Protein AF-A0A0N0ZMN4-F1 (afdb_monomer_lite)

Foldseek 3Di:
DVVVVVVVVVVVVVVVLVVVLVVQLVVLLPDQDCDPNDDSVVSSVVSSVVSVVVSVVVVVVVCCVVPVVVVVCVVVVVVVVVVVVVVVVVVVVVVVVVVVVVVVVVVVVVVVVVVVVVVVVVVVVVVVVVVVVVVVVVVVVVVVVVVVVVVVVVVVVVVVVVVVVVVVVVVVVVVVVVVVVVVVVVVVVVVVVVVVVVVVVVVVVVVVVVVVVVVVVVVVVVVVVVVVVVVVVVVVVVVVVVVVVVVVVVVVVVVVVVVVVVVVVVVVVVVVVVVVVVVVPPPPD

Secondary structure (DSSP, 8-state):
-HHHHHHHHHHHHHHHHHHHHHHHHHHHHHS---STT--HHHHHHHHHHHHHHHHHHHHHHHHHHH-HHHHHHHHHHHHHHHHHHHHHHHHHHHHHHHHHHHHHHHHHHHHHHHHHHHHHHHHHHHHHHHHHHHHHHHHHHHHHHHHHHHHHHHHHHHHHHHHHHHHHHHHHHHHHHHHHHHHHHHHHHHHHHHHHHHHHHHHHHHHHHHHHHHHHHHHHHHHHHHHHHHHHHHHHHHHHHHHHHHHHHHHHHHHHHHHHHHHHHHHHHHHHHHHHHHGGGSS--

InterPro domains:
  IPR021435 Protein of unknown function DUF3084 [PF11283] (4-78)

Radius of gyration: 111.06 Å; chains: 1; bounding box: 189×34×312 Å

Sequence (285 aa):
MTFWALLILILLLAALVAYLGDRVAKWAGKRHYRLFGLRPRQTATLVAVLTGVGIALFSYLGFLLVFREAREVILEAQAIRAERDQLRRERQVLLEAKAAMEAEASRTLAELNVLREERKDLSRALEQANQVRKRLEEEAKALASQVQALGRERATLEAERQALSQLLEERNRALSERTRELKALESRLLALQQAAERAEGEKARLLAERKRLQEEVLGALARLEEARRQRQALAEEVEALKASLSKAREELRQTEERVRNLLVQAEVLQGERGQLAQSLIRLSQ

Structure (mmCIF, N/CA/C/O backbone):
data_AF-A0A0N0ZMN4-F1
#
_entry.id   AF-A0A0N0ZMN4-F1
#
loop_
_atom_site.group_PDB
_atom_site.id
_atom_site.type_symbol
_atom_site.label_atom_id
_atom_site.label_alt_id
_atom_site.label_comp_id
_atom_site.label_asym_id
_atom_site.label_entity_id
_atom_site.label_seq_id
_atom_site.pdbx_PDB_ins_code
_atom_site.Cartn_x
_atom_site.Cartn_y
_atom_site.Cartn_z
_atom_site.occupancy
_atom_site.B_iso_or_equiv
_atom_site.auth_seq_id
_atom_site.auth_comp_id
_atom_site.auth_asym_id
_atom_site.auth_atom_id
_atom_site.pdbx_PDB_model_num
ATOM 1 N N . MET A 1 1 ? -75.673 5.707 95.182 1.00 53.50 1 MET A N 1
ATOM 2 C CA . MET A 1 1 ? -76.673 5.195 96.150 1.00 53.50 1 MET A CA 1
ATOM 3 C C . MET A 1 1 ? -76.062 4.230 97.171 1.00 53.50 1 MET A C 1
ATOM 5 O O . MET A 1 1 ? -76.481 4.237 98.317 1.00 53.50 1 MET A O 1
ATOM 9 N N . THR A 1 2 ? -75.039 3.451 96.806 1.00 65.25 2 THR A N 1
ATOM 10 C CA . THR A 1 2 ? -74.427 2.421 97.667 1.00 65.25 2 THR A CA 1
ATOM 11 C C . THR A 1 2 ? -73.519 2.961 98.779 1.00 65.25 2 THR A C 1
ATOM 13 O O . THR A 1 2 ? -73.513 2.393 99.863 1.00 65.25 2 THR A O 1
ATOM 16 N N . PHE A 1 3 ? -72.812 4.081 98.569 1.00 69.88 3 PHE A N 1
ATOM 17 C CA . PHE A 1 3 ? -71.887 4.644 99.572 1.00 69.88 3 PHE A CA 1
ATOM 18 C C . PHE A 1 3 ? -72.581 5.045 100.888 1.00 69.88 3 PHE A C 1
ATOM 20 O O . PHE A 1 3 ? -72.141 4.652 101.964 1.00 69.88 3 PHE A O 1
ATOM 27 N N . TRP A 1 4 ? -73.706 5.766 100.809 1.00 77.75 4 TRP A N 1
ATOM 28 C CA . TRP A 1 4 ? -74.479 6.172 101.991 1.00 77.75 4 TRP A CA 1
ATOM 29 C C . TRP A 1 4 ? -75.140 4.984 102.704 1.00 77.75 4 TRP A C 1
ATOM 31 O O . TRP A 1 4 ? -75.143 4.933 103.931 1.00 77.75 4 TRP A O 1
ATOM 41 N N . ALA A 1 5 ? -75.645 4.000 101.952 1.00 73.31 5 ALA A N 1
ATOM 42 C CA . ALA A 1 5 ? -76.219 2.777 102.517 1.00 73.31 5 ALA A CA 1
ATOM 43 C C . ALA A 1 5 ? -75.161 1.924 103.242 1.00 73.31 5 ALA A C 1
ATOM 45 O O . ALA A 1 5 ? -75.414 1.436 104.342 1.00 73.31 5 ALA A O 1
ATOM 46 N N . LEU A 1 6 ? -73.956 1.808 102.670 1.00 70.81 6 LEU A N 1
ATOM 47 C CA . LEU A 1 6 ? -72.808 1.154 103.306 1.00 70.81 6 LEU A CA 1
ATOM 48 C C . LEU A 1 6 ? -72.397 1.866 104.598 1.00 70.81 6 LEU A C 1
ATOM 50 O O . LEU A 1 6 ? -72.128 1.205 105.596 1.00 70.81 6 LEU A O 1
ATOM 54 N N . LEU A 1 7 ? -72.395 3.200 104.609 1.00 75.19 7 LEU A N 1
ATOM 55 C CA . LEU A 1 7 ? -72.029 3.985 105.788 1.00 75.19 7 LEU A CA 1
ATOM 56 C C . LEU A 1 7 ? -73.023 3.776 106.941 1.00 75.19 7 LEU A C 1
ATOM 58 O O . LEU A 1 7 ? -72.605 3.538 108.072 1.00 75.19 7 LEU A O 1
ATOM 62 N N . ILE A 1 8 ? -74.329 3.780 106.651 1.00 77.88 8 ILE A N 1
ATOM 63 C CA . ILE A 1 8 ? -75.378 3.491 107.643 1.00 77.88 8 ILE A CA 1
ATOM 64 C C . ILE A 1 8 ? -75.268 2.048 108.153 1.00 77.88 8 ILE A C 1
ATOM 66 O O . ILE A 1 8 ? -75.371 1.816 109.357 1.00 77.88 8 ILE A O 1
ATOM 70 N N . LEU A 1 9 ? -75.015 1.080 107.266 1.00 74.25 9 LEU A N 1
ATOM 71 C CA . LEU A 1 9 ? -74.835 -0.321 107.646 1.00 74.25 9 LEU A CA 1
ATOM 72 C C . LEU A 1 9 ? -73.627 -0.501 108.574 1.00 74.25 9 LEU A C 1
ATOM 74 O O . LEU A 1 9 ? -73.758 -1.145 109.610 1.00 74.25 9 LEU A O 1
ATOM 78 N N . ILE A 1 10 ? -72.479 0.100 108.245 1.00 73.62 10 ILE A N 1
ATOM 79 C CA . ILE A 1 10 ? -71.267 0.055 109.078 1.00 73.62 10 ILE A CA 1
ATOM 80 C C . ILE A 1 10 ? -71.522 0.714 110.434 1.00 73.62 10 ILE A C 1
ATOM 82 O O . ILE A 1 10 ? -71.108 0.170 111.455 1.00 73.62 10 ILE A O 1
ATOM 86 N N . LEU A 1 11 ? -72.235 1.844 110.469 1.00 80.25 11 LEU A N 1
ATOM 87 C CA . LEU A 1 11 ? -72.595 2.524 111.713 1.00 80.25 11 LEU A CA 1
ATOM 88 C C . LEU A 1 11 ? -73.470 1.631 112.609 1.00 80.25 11 LEU A C 1
ATOM 90 O O . LEU A 1 11 ? -73.201 1.507 113.804 1.00 80.25 11 LEU A O 1
ATOM 94 N N . LEU A 1 12 ? -74.477 0.966 112.033 1.00 75.81 12 LEU A N 1
ATOM 95 C CA . LEU A 1 12 ? -75.339 0.023 112.752 1.00 75.81 12 LEU A CA 1
ATOM 96 C C . LEU A 1 12 ? -74.565 -1.205 113.242 1.00 75.81 12 LEU A C 1
ATOM 98 O O . LEU A 1 12 ? -74.778 -1.653 114.367 1.00 75.81 12 LEU A O 1
ATOM 102 N N . LEU A 1 13 ? -73.642 -1.728 112.435 1.00 72.81 13 LEU A N 1
ATOM 103 C CA . LEU A 1 13 ? -72.814 -2.878 112.796 1.00 72.81 13 LEU A CA 1
ATOM 104 C C . LEU A 1 13 ? -71.816 -2.522 113.906 1.00 72.81 13 LEU A C 1
ATOM 106 O O . LEU A 1 13 ? -71.673 -3.276 114.865 1.00 72.81 13 LEU A O 1
ATOM 110 N N . ALA A 1 14 ? -71.189 -1.345 113.832 1.00 72.50 14 ALA A N 1
ATOM 111 C CA . ALA A 1 14 ? -70.314 -0.820 114.878 1.00 72.50 14 ALA A CA 1
ATOM 112 C C . ALA A 1 14 ? -71.079 -0.591 116.192 1.00 72.50 14 ALA A C 1
ATOM 114 O O . ALA A 1 14 ? -70.591 -0.966 117.259 1.00 72.50 14 ALA A O 1
ATOM 115 N N . ALA A 1 15 ? -72.301 -0.052 116.121 1.00 76.88 15 ALA A N 1
ATOM 116 C CA . ALA A 1 15 ? -73.177 0.103 117.280 1.00 76.88 15 ALA A CA 1
ATOM 117 C C . ALA A 1 15 ? -73.591 -1.253 117.883 1.00 76.88 15 ALA A C 1
ATOM 119 O O . ALA A 1 15 ? -73.569 -1.416 119.104 1.00 76.88 15 ALA A O 1
ATOM 120 N N . LEU A 1 16 ? -73.909 -2.248 117.045 1.00 73.62 16 LEU A N 1
ATOM 121 C CA . LEU A 1 16 ? -74.244 -3.609 117.476 1.00 73.62 16 LEU A CA 1
ATOM 122 C C . LEU A 1 16 ? -73.059 -4.281 118.186 1.00 73.62 16 LEU A C 1
ATOM 124 O O . LEU A 1 16 ? -73.223 -4.877 119.250 1.00 73.62 16 LEU A O 1
ATOM 128 N N . VAL A 1 17 ? -71.858 -4.150 117.622 1.00 71.88 17 VAL A N 1
ATOM 129 C CA . VAL A 1 17 ? -70.614 -4.687 118.183 1.00 71.88 17 VAL A CA 1
ATOM 130 C C . VAL A 1 17 ? -70.261 -4.012 119.509 1.00 71.88 17 VAL A C 1
ATOM 132 O O . VAL A 1 17 ? -69.948 -4.708 120.476 1.00 71.88 17 VAL A O 1
ATOM 135 N N . ALA A 1 18 ? -70.363 -2.682 119.591 1.00 74.56 18 ALA A N 1
ATOM 136 C CA . ALA A 1 18 ? -70.152 -1.941 120.833 1.00 74.56 18 ALA A CA 1
ATOM 137 C C . ALA A 1 18 ? -71.146 -2.378 121.924 1.00 74.56 18 ALA A C 1
ATOM 139 O O . ALA A 1 18 ? -70.752 -2.628 123.063 1.00 74.56 18 ALA A O 1
ATOM 140 N N . TYR A 1 19 ? -72.419 -2.568 121.562 1.00 75.25 19 TYR A N 1
ATOM 141 C CA . TYR A 1 19 ? -73.453 -3.056 122.474 1.00 75.25 19 TYR A CA 1
ATOM 142 C C . TYR A 1 19 ? -73.185 -4.485 122.979 1.00 75.25 19 TYR A C 1
ATOM 144 O O . TYR A 1 19 ? -73.323 -4.763 124.174 1.00 75.25 19 TYR A O 1
ATOM 152 N N . LEU A 1 20 ? -72.782 -5.400 122.091 1.00 69.88 20 LEU A N 1
ATOM 153 C CA . LEU A 1 20 ? -72.395 -6.770 122.448 1.00 69.88 20 LEU A CA 1
ATOM 154 C C . LEU A 1 20 ? -71.152 -6.784 123.350 1.00 69.88 20 LEU A C 1
ATOM 156 O O . LEU A 1 20 ? -71.142 -7.503 124.351 1.00 69.88 20 LEU A O 1
ATOM 160 N N . GLY A 1 21 ? -70.151 -5.950 123.052 1.00 68.12 21 GLY A N 1
ATOM 161 C CA . GLY A 1 21 ? -68.954 -5.771 123.876 1.00 68.12 21 GLY A CA 1
ATOM 162 C C . GLY A 1 21 ? -69.285 -5.325 125.302 1.00 68.12 21 GLY A C 1
ATOM 163 O O . GLY A 1 21 ? -68.867 -5.972 126.264 1.00 68.12 21 GLY A O 1
ATOM 164 N N . ASP A 1 22 ? -70.131 -4.303 125.450 1.00 70.00 22 ASP A N 1
ATOM 165 C CA . ASP A 1 22 ? -70.604 -3.807 126.751 1.00 70.00 22 ASP A CA 1
ATOM 166 C C . ASP A 1 22 ? -71.389 -4.864 127.539 1.00 70.00 22 ASP A C 1
ATOM 168 O O . ASP A 1 22 ? -71.318 -4.939 128.772 1.00 70.00 22 ASP A O 1
ATOM 172 N N . ARG A 1 23 ? -72.157 -5.703 126.837 1.00 69.25 23 ARG A N 1
ATOM 173 C CA . ARG A 1 23 ? -72.977 -6.744 127.461 1.00 69.25 23 ARG A CA 1
ATOM 174 C C . ARG A 1 23 ? -72.133 -7.916 127.955 1.00 69.25 23 ARG A C 1
ATOM 176 O O . ARG A 1 23 ? -72.383 -8.403 129.060 1.00 69.25 23 ARG A O 1
ATOM 183 N N . VAL A 1 24 ? -71.108 -8.317 127.200 1.00 65.75 24 VAL A N 1
ATOM 184 C CA . VAL A 1 24 ? -70.139 -9.331 127.645 1.00 65.75 24 VAL A CA 1
ATOM 185 C C . VAL A 1 24 ? -69.284 -8.796 128.795 1.00 65.75 24 VAL A C 1
ATOM 187 O O . VAL A 1 24 ? -69.117 -9.499 129.792 1.00 65.75 24 VAL A O 1
ATOM 190 N N . ALA A 1 25 ? -68.846 -7.534 128.737 1.00 61.88 25 ALA A N 1
ATOM 191 C CA . ALA A 1 25 ? -68.112 -6.887 129.826 1.00 61.88 25 ALA A CA 1
ATOM 192 C C . ALA A 1 25 ? -68.932 -6.827 131.133 1.00 61.88 25 ALA A C 1
ATOM 194 O O . ALA A 1 25 ? -68.434 -7.188 132.203 1.00 61.88 25 ALA A O 1
ATOM 195 N N . LYS A 1 26 ? -70.223 -6.461 131.060 1.00 66.81 26 LYS A N 1
ATOM 196 C CA . LYS A 1 26 ? -71.141 -6.451 132.220 1.00 66.81 26 LYS A CA 1
ATOM 197 C C . LYS A 1 26 ? -71.417 -7.851 132.778 1.00 66.81 26 LYS A C 1
ATOM 199 O O . LYS A 1 26 ? -71.565 -8.002 133.992 1.00 66.81 26 LYS A O 1
ATOM 204 N N . TRP A 1 27 ? -71.494 -8.869 131.920 1.00 64.81 27 TRP A N 1
ATOM 205 C CA . TRP A 1 27 ? -71.715 -10.255 132.344 1.00 64.81 27 TRP A CA 1
ATOM 206 C C . TRP A 1 27 ? -70.471 -10.862 133.007 1.00 64.81 27 TRP A C 1
ATOM 208 O O . TRP A 1 27 ? -70.586 -11.483 134.066 1.00 64.81 27 TRP A O 1
ATOM 218 N N . ALA A 1 28 ? -69.285 -10.607 132.448 1.00 62.38 28 ALA A N 1
ATOM 219 C CA . ALA A 1 28 ? -68.006 -11.017 133.023 1.00 62.38 28 ALA A CA 1
ATOM 220 C C . ALA A 1 28 ? -67.710 -10.315 134.363 1.00 62.38 28 ALA A C 1
ATOM 222 O O . ALA A 1 28 ? -67.132 -10.924 135.258 1.00 62.38 28 ALA A O 1
ATOM 223 N N . GLY A 1 29 ? -68.152 -9.064 134.538 1.00 57.59 29 GLY A N 1
ATOM 224 C CA . GLY A 1 29 ? -67.943 -8.300 135.773 1.00 57.59 29 GLY A CA 1
ATOM 225 C C . GLY A 1 29 ? -68.810 -8.719 136.970 1.00 57.59 29 GLY A C 1
ATOM 226 O O . GLY A 1 29 ? -68.394 -8.533 138.110 1.00 57.59 29 GLY A O 1
ATOM 227 N N . LYS A 1 30 ? -70.008 -9.288 136.756 1.00 60.50 30 LYS A N 1
ATOM 228 C CA . LYS A 1 30 ? -70.939 -9.653 137.853 1.00 60.50 30 LYS A CA 1
ATOM 229 C C . LYS A 1 30 ? -70.735 -11.057 138.417 1.00 60.50 30 LYS A C 1
ATOM 231 O O . LYS A 1 30 ? -71.141 -11.340 139.543 1.00 60.50 30 LYS A O 1
ATOM 236 N N . ARG A 1 31 ? -70.149 -11.957 137.635 1.00 58.62 31 ARG A N 1
ATOM 237 C CA . ARG A 1 31 ? -70.050 -13.380 137.958 1.00 58.62 31 ARG A CA 1
ATOM 238 C C . ARG A 1 31 ? -68.581 -13.656 138.254 1.00 58.62 31 ARG A C 1
ATOM 240 O O . ARG A 1 31 ? -67.764 -13.609 137.346 1.00 58.62 31 ARG A O 1
ATOM 247 N N . HIS A 1 32 ? -68.237 -13.842 139.530 1.00 58.19 32 HIS A N 1
ATOM 248 C CA . HIS A 1 32 ? -66.864 -14.010 140.036 1.00 58.19 32 HIS A CA 1
ATOM 249 C C . HIS A 1 32 ? -66.212 -15.316 139.529 1.00 58.19 32 HIS A C 1
ATOM 251 O O . HIS A 1 32 ? -65.930 -16.232 140.301 1.00 58.19 32 HIS A O 1
ATOM 257 N N . TYR A 1 33 ? -65.992 -15.430 138.220 1.00 55.44 33 TYR A N 1
ATOM 258 C CA . TYR A 1 33 ? -65.377 -16.590 137.594 1.00 55.44 33 TYR A CA 1
ATOM 259 C C . TYR A 1 33 ? -63.887 -16.640 137.944 1.00 55.44 33 TYR A C 1
ATOM 261 O O . TYR A 1 33 ? -63.103 -15.770 137.567 1.00 55.44 33 TYR A O 1
ATOM 269 N N . ARG A 1 34 ? -63.488 -17.688 138.667 1.00 57.16 34 ARG A N 1
ATOM 270 C CA . ARG A 1 34 ? -62.084 -18.031 138.917 1.00 57.16 34 ARG A CA 1
ATOM 271 C C . ARG A 1 34 ? -61.578 -18.900 137.768 1.00 57.16 34 ARG A C 1
ATOM 273 O O . ARG A 1 34 ? -61.518 -20.117 137.885 1.00 57.16 34 ARG A O 1
ATOM 280 N N . LEU A 1 35 ? -61.248 -18.276 136.642 1.00 55.75 35 LEU A N 1
ATOM 281 C CA . LEU A 1 35 ? -60.507 -18.944 135.570 1.00 55.75 35 LEU A CA 1
ATOM 282 C C . LEU A 1 35 ? -59.022 -18.986 135.957 1.00 55.75 35 LEU A C 1
ATOM 284 O O . LEU A 1 35 ? -58.421 -17.944 136.213 1.00 55.75 35 LEU A O 1
ATOM 288 N N . PHE A 1 36 ? -58.460 -20.196 136.049 1.00 55.94 36 PHE A N 1
ATOM 289 C CA . PHE A 1 36 ? -57.034 -20.454 136.305 1.00 55.94 36 PHE A CA 1
ATOM 290 C C . PHE A 1 36 ? -56.438 -19.784 137.566 1.00 55.94 36 PHE A C 1
ATOM 292 O O . PHE A 1 36 ? -55.294 -19.347 137.562 1.00 55.94 36 PHE A O 1
ATOM 299 N N . GLY A 1 37 ? -57.192 -19.691 138.670 1.00 58.69 37 GLY A N 1
ATOM 300 C CA . GLY A 1 37 ? -56.646 -19.280 139.981 1.00 58.69 37 GLY A CA 1
ATOM 301 C C . GLY A 1 37 ? -56.246 -17.800 140.129 1.00 58.69 37 GLY A C 1
ATOM 302 O O . GLY A 1 37 ? -55.672 -17.425 141.149 1.00 58.69 37 GLY A O 1
ATOM 303 N N . LEU A 1 38 ? -56.566 -16.947 139.151 1.00 58.78 38 LEU A N 1
ATOM 304 C C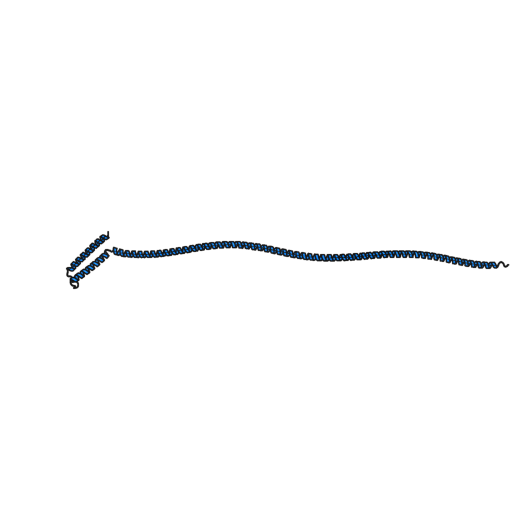A . LEU A 1 38 ? -56.187 -15.529 139.132 1.00 58.78 38 LEU A CA 1
ATOM 305 C C . LEU A 1 38 ? -57.144 -14.634 139.946 1.00 58.78 38 LEU A C 1
ATOM 307 O O . LEU A 1 38 ? -58.335 -14.922 140.103 1.00 58.78 38 LEU A O 1
ATOM 311 N N . ARG A 1 39 ? -56.613 -13.520 140.475 1.00 61.97 39 ARG A N 1
ATOM 312 C CA . ARG A 1 39 ? -57.354 -12.544 141.298 1.00 61.97 39 ARG A CA 1
ATOM 313 C C . ARG A 1 39 ? -58.497 -11.927 140.461 1.00 61.97 39 ARG A C 1
ATOM 315 O O . ARG A 1 39 ? -58.230 -11.498 139.340 1.00 61.97 39 ARG A O 1
ATOM 322 N N . PRO A 1 40 ? -59.733 -11.782 140.989 1.00 62.66 40 PRO A N 1
ATOM 323 C CA . PRO A 1 40 ? -60.943 -11.477 140.199 1.00 62.66 40 PRO A CA 1
ATOM 324 C C . PRO A 1 40 ? -60.849 -10.257 139.266 1.00 62.66 40 PRO A C 1
ATOM 326 O O . PRO A 1 40 ? -61.454 -10.235 138.198 1.00 62.66 40 PRO A O 1
ATOM 329 N N . ARG A 1 41 ? -60.058 -9.245 139.647 1.00 64.31 41 ARG A N 1
ATOM 330 C CA . ARG A 1 41 ? -59.838 -8.027 138.854 1.00 64.31 41 ARG A CA 1
ATOM 331 C C . ARG A 1 41 ? -58.987 -8.269 137.598 1.00 64.31 41 ARG A C 1
ATOM 333 O O . ARG A 1 41 ? -59.212 -7.612 136.594 1.00 64.31 41 ARG A O 1
ATOM 340 N N . GLN A 1 42 ? -58.035 -9.203 137.641 1.00 66.44 42 GLN A N 1
ATOM 341 C CA . GLN A 1 42 ? -57.165 -9.534 136.503 1.00 66.44 42 GLN A CA 1
ATOM 342 C C . GLN A 1 42 ? -57.880 -10.432 135.490 1.00 66.44 42 GLN A C 1
ATOM 344 O O . GLN A 1 42 ? -57.728 -10.243 134.286 1.00 66.44 42 GLN A O 1
ATOM 349 N N . THR A 1 43 ? -58.723 -11.351 135.966 1.00 66.00 43 THR A N 1
ATOM 350 C CA . THR A 1 43 ? -59.551 -12.212 135.113 1.00 66.00 43 THR A CA 1
ATOM 351 C C . THR A 1 43 ? -60.540 -11.391 134.283 1.00 66.00 43 THR A C 1
ATOM 353 O O . THR A 1 43 ? -60.711 -11.658 133.099 1.00 66.00 43 THR A O 1
ATOM 356 N N . ALA A 1 44 ? -61.131 -10.342 134.867 1.00 65.38 44 ALA A N 1
ATOM 357 C CA . ALA A 1 44 ? -62.010 -9.420 134.148 1.00 65.38 44 ALA A CA 1
ATOM 358 C C . ALA A 1 44 ? -61.280 -8.676 133.014 1.00 65.38 44 ALA A C 1
ATOM 360 O O . ALA A 1 44 ? -61.805 -8.585 131.907 1.00 65.38 44 ALA A O 1
ATOM 361 N N . THR A 1 45 ? -60.051 -8.204 133.255 1.00 68.69 45 THR A N 1
ATOM 362 C CA . THR A 1 45 ? -59.233 -7.549 132.222 1.00 68.69 45 THR A CA 1
ATOM 363 C C . THR A 1 45 ? -58.829 -8.522 131.115 1.00 68.69 45 THR A C 1
ATOM 365 O O . THR A 1 45 ? -58.905 -8.171 129.942 1.00 68.69 45 THR A O 1
ATOM 368 N N . LEU A 1 46 ? -58.447 -9.756 131.460 1.00 70.94 46 LEU A N 1
ATOM 369 C CA . LEU A 1 46 ? -58.085 -10.776 130.473 1.00 70.94 46 LEU A CA 1
ATOM 370 C C . LEU A 1 46 ? -59.279 -11.136 129.582 1.00 70.94 46 LEU A C 1
ATOM 372 O O . LEU A 1 46 ? -59.138 -11.206 128.365 1.00 70.94 46 LEU A O 1
ATOM 376 N N . VAL A 1 47 ? -60.462 -11.307 130.181 1.00 69.38 47 VAL A N 1
ATOM 377 C CA . VAL A 1 47 ? -61.700 -11.555 129.436 1.00 69.38 47 VAL A CA 1
ATOM 378 C C . VAL A 1 47 ? -62.023 -10.366 128.541 1.00 69.38 47 VAL A C 1
ATOM 380 O O . VAL A 1 47 ? -62.317 -10.596 127.376 1.00 69.38 47 VAL A O 1
ATOM 383 N N . ALA A 1 48 ? -61.898 -9.123 129.020 1.00 71.25 48 ALA A N 1
ATOM 384 C CA . ALA A 1 48 ? -62.132 -7.918 128.218 1.00 71.25 48 ALA A CA 1
ATOM 385 C C . ALA A 1 48 ? -61.170 -7.797 127.022 1.00 71.25 48 ALA A C 1
ATOM 387 O O . ALA A 1 48 ? -61.606 -7.483 125.919 1.00 71.25 48 ALA A O 1
ATOM 388 N N . VAL A 1 49 ? -59.881 -8.102 127.201 1.00 75.94 49 VAL A N 1
ATOM 389 C CA . VAL A 1 49 ? -58.901 -8.115 1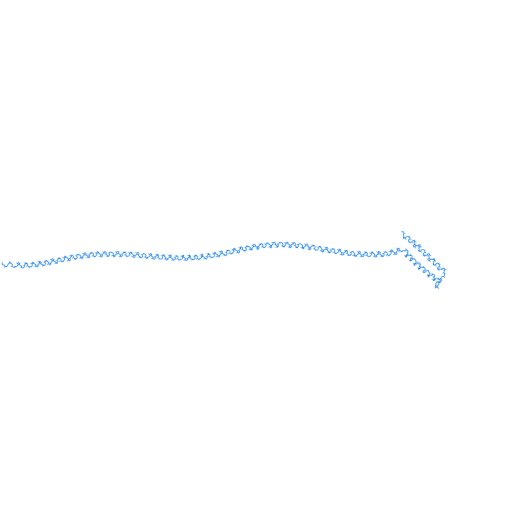26.101 1.00 75.94 49 VAL A CA 1
ATOM 390 C C . VAL A 1 49 ? -59.199 -9.249 125.119 1.00 75.94 49 VAL A C 1
ATOM 392 O O . VAL A 1 49 ? -59.205 -9.015 123.914 1.00 75.94 49 VAL A O 1
ATOM 395 N N . LEU A 1 50 ? -59.526 -10.454 125.602 1.00 71.94 50 LEU A N 1
ATOM 396 C CA . LEU A 1 50 ? -59.941 -11.574 124.748 1.00 71.94 50 LEU A CA 1
ATOM 397 C C . LEU A 1 50 ? -61.236 -11.274 123.990 1.00 71.94 50 LEU A C 1
ATOM 399 O O . LEU A 1 50 ? -61.349 -11.640 122.823 1.00 71.94 50 LEU A O 1
ATOM 403 N N . THR A 1 51 ? -62.190 -10.572 124.609 1.00 73.19 51 THR A N 1
ATOM 404 C CA . THR A 1 51 ? -63.390 -10.118 123.897 1.00 73.19 51 THR A CA 1
ATOM 405 C C . THR A 1 51 ? -63.055 -9.025 122.898 1.00 73.19 51 THR A C 1
ATOM 407 O O . THR A 1 51 ? -63.573 -9.074 121.795 1.00 73.19 51 THR A O 1
ATOM 410 N N . GLY A 1 52 ? -62.166 -8.086 123.224 1.00 73.31 52 GLY A N 1
ATOM 411 C CA . GLY A 1 52 ? -61.701 -7.053 122.297 1.00 73.31 52 GLY A CA 1
ATOM 412 C C . GLY A 1 52 ? -61.002 -7.638 121.065 1.00 73.31 52 GLY A C 1
ATOM 413 O O . GLY A 1 52 ? -61.335 -7.268 119.943 1.00 73.31 52 GLY A O 1
ATOM 414 N N . VAL A 1 53 ? -60.102 -8.609 121.252 1.00 78.62 53 VAL A N 1
ATOM 415 C CA . VAL A 1 53 ? -59.440 -9.339 120.155 1.00 78.62 53 VAL A CA 1
ATOM 416 C C . VAL A 1 53 ? -60.442 -10.201 119.389 1.00 78.62 53 VAL A C 1
ATOM 418 O O . VAL A 1 53 ? -60.418 -10.209 118.163 1.00 78.62 53 VAL A O 1
ATOM 421 N N . GLY A 1 54 ? -61.362 -10.879 120.083 1.00 76.00 54 GLY A N 1
ATOM 422 C CA . GLY A 1 54 ? -62.428 -11.663 119.457 1.00 76.00 54 GLY A CA 1
ATOM 423 C C . GLY A 1 54 ? -63.355 -10.799 118.603 1.00 76.00 54 GLY A C 1
ATOM 424 O O . GLY A 1 54 ? -63.663 -11.160 117.473 1.00 76.00 54 GLY A O 1
ATOM 425 N N . ILE A 1 55 ? -63.726 -9.619 119.097 1.00 74.75 55 ILE A N 1
ATOM 426 C CA . ILE A 1 55 ? -64.513 -8.621 118.375 1.00 74.75 55 ILE A CA 1
ATOM 427 C C . ILE A 1 55 ? -63.729 -8.072 117.181 1.00 74.75 55 ILE A C 1
ATOM 429 O O . ILE A 1 55 ? -64.298 -7.963 116.099 1.00 74.75 55 ILE A O 1
ATOM 433 N N . ALA A 1 56 ? -62.442 -7.751 117.335 1.00 75.19 56 ALA A N 1
ATOM 434 C CA . ALA A 1 56 ? -61.610 -7.253 116.241 1.00 75.19 56 ALA A CA 1
ATOM 435 C C . ALA A 1 56 ? -61.421 -8.308 115.140 1.00 75.19 56 A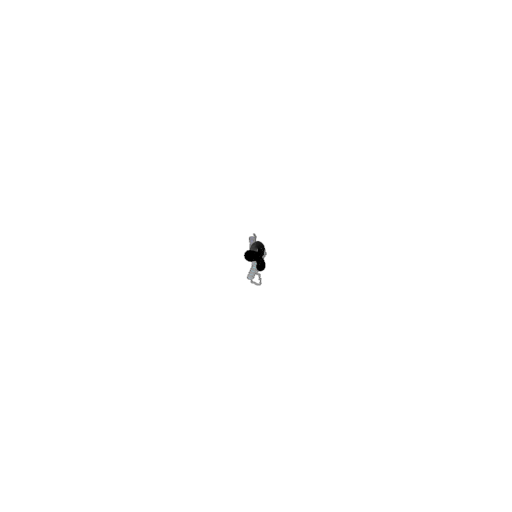LA A C 1
ATOM 437 O O . ALA A 1 56 ? -61.590 -7.995 113.964 1.00 75.19 56 ALA A O 1
ATOM 438 N N . LEU A 1 57 ? -61.157 -9.567 115.507 1.00 77.00 57 LEU A N 1
ATOM 439 C CA . LEU A 1 57 ? -61.069 -10.689 114.571 1.00 77.00 57 LEU A CA 1
ATOM 440 C C . LEU A 1 57 ? -62.411 -10.956 113.889 1.00 77.00 57 LEU A C 1
ATOM 442 O O . LEU A 1 57 ? -62.438 -11.132 112.678 1.00 77.00 57 LEU A O 1
ATOM 446 N N . PHE A 1 58 ? -63.522 -10.935 114.628 1.00 73.31 58 PHE A N 1
ATOM 447 C CA . PHE A 1 58 ? -64.857 -11.130 114.059 1.00 73.31 58 PHE A CA 1
ATOM 448 C C . PHE A 1 58 ? -65.268 -9.964 113.153 1.00 73.31 58 PHE A C 1
ATOM 450 O O . PHE A 1 58 ? -65.879 -10.183 112.113 1.00 73.31 58 PHE A O 1
ATOM 457 N N . SER A 1 59 ? -64.877 -8.734 113.493 1.00 74.88 59 SER A N 1
ATOM 458 C CA . SER A 1 59 ? -65.092 -7.546 112.658 1.00 74.88 59 SER A CA 1
ATOM 459 C C . SER A 1 59 ? -64.227 -7.584 111.397 1.00 74.88 59 SER A C 1
ATOM 461 O O . SER A 1 59 ? -64.718 -7.264 110.321 1.00 74.88 59 SER A O 1
ATOM 463 N N . TYR A 1 60 ? -62.969 -8.027 111.494 1.00 76.00 60 TYR A N 1
ATOM 464 C CA . TYR A 1 60 ? -62.079 -8.215 110.345 1.00 76.00 60 TYR A CA 1
ATOM 465 C C . TYR A 1 60 ? -62.550 -9.357 109.433 1.00 76.00 60 TYR A C 1
ATOM 467 O O . TYR A 1 60 ? -62.569 -9.218 108.213 1.00 76.00 60 TYR A O 1
ATOM 475 N N . LEU A 1 61 ? -62.999 -10.470 110.015 1.00 72.31 61 LEU A N 1
ATOM 476 C CA . LEU A 1 61 ? -63.557 -11.599 109.277 1.00 72.31 61 LEU A CA 1
ATOM 477 C C . LEU A 1 61 ? -64.903 -11.232 108.639 1.00 72.31 61 LEU A C 1
ATOM 479 O O . LEU A 1 61 ? -65.145 -11.570 107.485 1.00 72.31 61 LEU A O 1
ATOM 483 N N . GLY A 1 62 ? -65.741 -10.480 109.357 1.00 69.25 62 GLY A N 1
ATOM 484 C CA . GLY A 1 62 ? -66.971 -9.885 108.843 1.00 69.25 62 GLY A CA 1
ATOM 485 C C . GLY A 1 62 ? -66.695 -8.919 107.693 1.00 69.25 62 GLY A C 1
ATOM 486 O O . GLY A 1 62 ? -67.368 -8.990 106.673 1.00 69.25 62 GLY A O 1
ATOM 487 N N . PHE A 1 63 ? -65.655 -8.088 107.796 1.00 72.38 63 PHE A N 1
ATOM 488 C CA . PHE A 1 63 ? -65.196 -7.229 106.704 1.00 72.38 63 PHE A CA 1
ATOM 489 C C . PHE A 1 63 ? -64.760 -8.052 105.481 1.00 72.38 63 PHE A C 1
ATOM 491 O O . PHE A 1 63 ? -65.226 -7.784 104.380 1.00 72.38 63 PHE A O 1
ATOM 498 N N . LEU A 1 64 ? -63.952 -9.103 105.654 1.00 69.38 64 LEU A N 1
ATOM 499 C CA . LEU A 1 64 ? -63.544 -9.990 104.553 1.00 69.38 64 LEU A CA 1
ATOM 500 C C . LEU A 1 64 ? -64.716 -10.770 103.921 1.00 69.38 64 LEU A C 1
ATOM 502 O O . LEU A 1 64 ? -64.694 -11.025 102.718 1.00 69.38 64 LEU A O 1
ATOM 506 N N . LEU A 1 65 ? -65.725 -11.152 104.714 1.00 67.81 65 LEU A N 1
ATOM 507 C CA . LEU A 1 65 ? -66.920 -11.878 104.258 1.00 67.81 65 LEU A CA 1
ATOM 508 C C . LEU A 1 65 ? -67.947 -10.979 103.563 1.00 67.81 65 LEU A C 1
ATOM 510 O O . LEU A 1 65 ? -68.595 -11.425 102.620 1.00 67.81 65 LEU A O 1
ATOM 514 N N . VAL A 1 66 ? -68.119 -9.742 104.035 1.00 66.56 66 VAL A N 1
ATOM 515 C CA . VAL A 1 66 ? -69.086 -8.779 103.484 1.00 66.56 66 VAL A CA 1
ATOM 516 C C . VAL A 1 66 ? -68.506 -8.072 102.261 1.00 66.56 66 VAL A C 1
ATOM 518 O O . VAL A 1 66 ? -69.200 -7.917 101.264 1.00 66.56 66 VAL A O 1
ATOM 521 N N . PHE A 1 67 ? -67.221 -7.710 102.282 1.00 68.00 67 PHE A N 1
ATOM 522 C CA . PHE A 1 67 ? -66.547 -7.037 101.169 1.00 68.00 67 PHE A CA 1
ATOM 523 C C . PHE A 1 67 ? -65.830 -8.026 100.241 1.00 68.00 67 PHE A C 1
ATOM 525 O O . PHE A 1 67 ? -64.669 -7.825 99.873 1.00 68.00 67 PHE A O 1
ATOM 532 N N . ARG A 1 68 ? -66.529 -9.090 99.824 1.00 62.78 68 ARG A N 1
ATOM 533 C CA . ARG A 1 68 ? -66.031 -10.000 98.773 1.00 62.78 68 ARG A CA 1
ATOM 534 C C . ARG A 1 68 ? -65.674 -9.232 97.498 1.00 62.78 68 ARG A C 1
ATOM 536 O O . ARG A 1 68 ? -64.606 -9.459 96.937 1.00 62.78 68 ARG A O 1
ATOM 543 N N . GLU A 1 69 ? -66.487 -8.235 97.159 1.00 62.50 69 GLU A N 1
ATOM 544 C CA . GLU A 1 69 ? -66.271 -7.323 96.032 1.00 62.50 69 GLU A CA 1
ATOM 545 C C . GLU A 1 69 ? -64.987 -6.490 96.170 1.00 62.50 69 GLU A C 1
ATOM 547 O O . GLU A 1 69 ? -64.288 -6.289 95.186 1.00 62.50 69 GLU A O 1
ATOM 552 N N . ALA A 1 70 ? -64.587 -6.051 97.372 1.00 64.62 70 ALA A N 1
ATOM 553 C CA . ALA A 1 70 ? -63.332 -5.301 97.526 1.00 64.62 70 ALA A CA 1
ATOM 554 C C . ALA A 1 70 ? -62.095 -6.184 97.286 1.00 64.62 70 ALA A C 1
ATOM 556 O O . ALA A 1 70 ? -61.100 -5.720 96.730 1.00 64.62 70 ALA A O 1
ATOM 557 N N . ARG A 1 71 ? -62.148 -7.466 97.679 1.00 67.88 71 ARG A N 1
ATOM 558 C CA . ARG A 1 71 ? -61.072 -8.432 97.407 1.00 67.88 71 ARG A CA 1
ATOM 559 C C . ARG A 1 71 ? -61.000 -8.787 95.921 1.00 67.88 71 ARG A C 1
ATOM 561 O O . ARG A 1 71 ? -59.896 -8.839 95.382 1.00 67.88 71 ARG A O 1
ATOM 568 N N . GLU A 1 72 ? -62.146 -9.009 95.281 1.00 69.06 72 GLU A N 1
ATOM 569 C CA . GLU A 1 72 ? -62.240 -9.258 93.837 1.00 69.06 72 GLU A CA 1
ATOM 570 C C . GLU A 1 72 ? -61.713 -8.059 93.043 1.00 69.06 72 GLU A C 1
ATOM 572 O O . GLU A 1 72 ? -60.806 -8.238 92.240 1.00 69.06 72 GLU A O 1
ATOM 577 N N . VAL A 1 73 ? -62.110 -6.827 93.377 1.00 73.38 73 VAL A N 1
ATOM 578 C CA . VAL A 1 73 ? -61.599 -5.608 92.725 1.00 73.38 73 VAL A CA 1
ATOM 579 C C . VAL A 1 73 ? -60.088 -5.429 92.913 1.00 73.38 73 VAL A C 1
ATOM 581 O O . VAL A 1 73 ? -59.405 -4.990 91.990 1.00 73.38 73 VAL A O 1
ATOM 584 N N . ILE A 1 74 ? -59.516 -5.766 94.077 1.00 72.88 74 ILE A N 1
ATOM 585 C CA . ILE A 1 74 ? -58.057 -5.678 94.283 1.00 72.88 74 ILE A CA 1
ATOM 586 C C . ILE A 1 74 ? -57.310 -6.719 93.433 1.00 72.88 74 ILE A C 1
ATOM 588 O O . ILE A 1 74 ? -56.276 -6.379 92.852 1.00 72.88 74 ILE A O 1
ATOM 592 N N . LEU A 1 75 ? -57.819 -7.952 93.337 1.00 74.00 75 LEU A N 1
ATOM 593 C CA . LEU A 1 75 ? -57.224 -9.023 92.525 1.00 74.00 75 LEU A CA 1
ATOM 594 C C . LEU A 1 75 ? -57.396 -8.766 91.020 1.00 74.00 75 LEU A C 1
ATOM 596 O O . LEU A 1 75 ? -56.422 -8.859 90.276 1.00 74.00 75 LEU A O 1
ATOM 600 N N . GLU A 1 76 ? -58.584 -8.353 90.579 1.00 77.00 76 GLU A N 1
ATOM 601 C CA . GLU A 1 76 ? -58.855 -7.934 89.200 1.00 77.00 76 GLU A CA 1
ATOM 602 C C . GLU A 1 76 ? -58.002 -6.729 88.818 1.00 77.00 76 GLU A C 1
ATOM 604 O O . GLU A 1 76 ? -57.385 -6.717 87.759 1.00 77.00 76 GLU A O 1
ATOM 609 N N . ALA A 1 77 ? -57.853 -5.736 89.697 1.00 75.88 77 ALA A N 1
ATOM 610 C CA . ALA A 1 77 ? -56.995 -4.594 89.411 1.00 75.88 77 ALA A CA 1
ATOM 611 C C . ALA A 1 77 ? -55.501 -4.971 89.369 1.00 75.88 77 ALA A C 1
ATOM 613 O O . ALA A 1 77 ? -54.717 -4.271 88.726 1.00 75.88 77 ALA A O 1
ATOM 614 N N . GLN A 1 78 ? -55.064 -6.037 90.052 1.00 79.81 78 GLN A N 1
ATOM 615 C CA . GLN A 1 78 ? -53.717 -6.596 89.870 1.00 79.81 78 GLN A CA 1
ATOM 616 C C . GLN A 1 78 ? -53.590 -7.325 88.525 1.00 79.81 78 GLN A C 1
ATOM 618 O O . GLN A 1 78 ? -52.617 -7.076 87.814 1.00 79.81 78 GLN A O 1
ATOM 623 N N . ALA A 1 79 ? -54.582 -8.133 88.137 1.00 81.75 79 ALA A N 1
ATOM 624 C CA . ALA A 1 79 ? -54.619 -8.808 86.838 1.00 81.75 79 ALA A CA 1
ATOM 625 C C . ALA A 1 79 ? -54.635 -7.808 85.665 1.00 81.75 79 ALA A C 1
ATOM 627 O O . ALA A 1 79 ? -53.805 -7.902 84.768 1.00 81.75 79 ALA A O 1
ATOM 628 N N . ILE A 1 80 ? -55.474 -6.771 85.737 1.00 83.94 80 ILE A N 1
ATOM 629 C CA . ILE A 1 80 ? -55.556 -5.687 84.744 1.00 83.94 80 ILE A CA 1
ATOM 630 C C . ILE A 1 80 ? -54.241 -4.899 84.673 1.00 83.94 80 ILE A C 1
ATOM 632 O O . ILE A 1 80 ? -53.814 -4.483 83.596 1.00 83.94 80 ILE A O 1
ATOM 636 N N . ARG A 1 81 ? -53.558 -4.676 85.806 1.00 83.56 81 ARG A N 1
ATOM 637 C CA . ARG A 1 81 ? -52.230 -4.039 85.802 1.00 83.56 81 ARG A CA 1
ATOM 638 C C . ARG A 1 81 ? -51.187 -4.912 85.111 1.00 83.56 81 ARG A C 1
ATOM 640 O O . ARG A 1 81 ? -50.419 -4.375 84.317 1.00 83.56 81 ARG A O 1
ATOM 647 N N . ALA A 1 82 ? -51.187 -6.217 85.377 1.00 87.38 82 ALA A N 1
ATOM 648 C CA . ALA A 1 82 ? -50.287 -7.163 84.728 1.00 87.38 82 ALA A CA 1
ATOM 649 C C . ALA A 1 82 ? -50.537 -7.234 83.212 1.00 87.38 82 ALA A C 1
ATOM 651 O O . ALA A 1 82 ? -49.588 -7.117 82.440 1.00 87.38 82 ALA A O 1
ATOM 652 N N . GLU A 1 83 ? -51.800 -7.315 82.787 1.00 89.81 83 GLU A N 1
ATOM 653 C CA . GLU A 1 83 ? -52.192 -7.311 81.373 1.00 89.81 83 GLU A CA 1
ATOM 654 C C . GLU A 1 83 ? -51.796 -6.001 80.681 1.00 89.81 83 GLU A C 1
ATOM 656 O O . GLU A 1 83 ? -51.170 -6.011 79.624 1.00 89.81 83 GLU A O 1
ATOM 661 N N . ARG A 1 84 ? -52.055 -4.847 81.308 1.00 91.31 84 ARG A N 1
ATOM 662 C CA . ARG A 1 84 ? -51.622 -3.545 80.783 1.00 91.31 84 ARG A CA 1
ATOM 663 C C . ARG A 1 84 ? -50.102 -3.465 80.646 1.00 91.31 84 ARG A C 1
ATOM 665 O O . ARG A 1 84 ? -49.606 -2.892 79.678 1.00 91.31 84 ARG A O 1
ATOM 672 N N . ASP A 1 85 ? -49.356 -3.974 81.621 1.00 92.12 85 ASP A N 1
ATOM 673 C CA . ASP A 1 85 ? -47.895 -3.945 81.583 1.00 92.12 85 ASP A CA 1
ATOM 674 C C . ASP A 1 85 ? -47.341 -4.906 80.522 1.00 92.12 85 ASP A C 1
ATOM 676 O O . ASP A 1 85 ? -46.356 -4.566 79.867 1.00 92.12 85 ASP A O 1
ATOM 680 N N . GLN A 1 86 ? -47.999 -6.043 80.281 1.00 93.81 86 GLN A N 1
ATOM 681 C CA . GLN A 1 86 ? -47.696 -6.932 79.159 1.00 93.81 86 GLN A CA 1
ATOM 682 C C . GLN A 1 86 ? -47.994 -6.256 77.814 1.00 93.81 86 GLN A C 1
ATOM 684 O O . GLN A 1 86 ? -47.097 -6.149 76.981 1.00 93.81 86 GLN A O 1
ATOM 689 N N . LEU A 1 87 ? -49.194 -5.698 77.634 1.00 92.19 87 LEU A N 1
ATOM 690 C CA . LEU A 1 87 ? -49.587 -4.980 76.417 1.00 92.19 87 LEU A CA 1
ATOM 691 C C . LEU A 1 87 ? -48.675 -3.780 76.133 1.00 92.19 87 LEU A C 1
ATOM 693 O O . LEU A 1 87 ? -48.375 -3.478 74.979 1.00 92.19 87 LEU A O 1
ATOM 697 N N . ARG A 1 88 ? -48.190 -3.089 77.172 1.00 93.69 88 ARG A N 1
ATOM 698 C CA . ARG A 1 88 ? -47.192 -2.019 77.020 1.00 93.69 88 ARG A CA 1
ATOM 699 C C . ARG A 1 88 ? -45.863 -2.549 76.493 1.00 93.69 88 ARG A C 1
ATOM 701 O O . ARG A 1 88 ? -45.301 -1.919 75.602 1.00 93.69 88 ARG A O 1
ATOM 708 N N . ARG A 1 89 ? -45.381 -3.686 77.007 1.00 94.31 89 ARG A N 1
ATOM 709 C CA . ARG A 1 89 ? -44.154 -4.329 76.509 1.00 94.31 89 ARG A CA 1
ATOM 710 C C . ARG A 1 89 ? -44.324 -4.796 75.070 1.00 94.31 89 ARG A C 1
ATOM 712 O O . ARG A 1 89 ? -43.477 -4.485 74.246 1.00 94.31 89 ARG A O 1
ATOM 719 N N . GLU A 1 90 ? -45.431 -5.462 74.750 1.00 94.25 90 GLU A N 1
ATOM 720 C CA . GLU A 1 90 ? -45.735 -5.907 73.385 1.00 94.25 90 GLU A CA 1
ATOM 721 C C . GLU A 1 90 ? -45.813 -4.726 72.416 1.00 94.25 90 GLU A C 1
ATOM 723 O O . GLU A 1 90 ? -45.184 -4.748 71.361 1.00 94.25 90 GLU A O 1
ATOM 728 N N . ARG A 1 91 ? -46.498 -3.641 72.799 1.00 95.38 91 ARG A N 1
ATOM 729 C CA . ARG A 1 91 ? -46.534 -2.409 72.003 1.00 95.38 91 ARG A CA 1
ATOM 730 C C . ARG A 1 91 ? -45.137 -1.837 71.787 1.00 95.38 91 ARG A C 1
ATOM 732 O O . ARG A 1 91 ? -44.849 -1.366 70.693 1.00 95.38 91 ARG A O 1
ATOM 739 N N . GLN A 1 92 ? -44.289 -1.847 72.811 1.00 95.50 92 GLN A N 1
ATOM 740 C CA . GLN A 1 92 ? -42.934 -1.317 72.705 1.00 95.50 92 GLN A CA 1
ATOM 741 C C . GLN A 1 92 ? -42.068 -2.165 71.765 1.00 95.50 92 GLN A C 1
ATOM 743 O O . GLN A 1 92 ? -41.451 -1.607 70.864 1.00 95.50 92 GLN A O 1
ATOM 748 N N . VAL A 1 93 ? -42.138 -3.494 71.874 1.00 96.00 93 VAL A N 1
ATOM 749 C CA . VAL A 1 93 ? -41.475 -4.424 70.944 1.00 96.00 93 VAL A CA 1
ATOM 750 C C . VAL A 1 93 ? -41.976 -4.229 69.511 1.00 96.00 93 VAL A C 1
ATOM 752 O O . VAL A 1 93 ? -41.178 -4.169 68.580 1.00 96.00 93 VAL A O 1
ATOM 755 N N . LEU A 1 94 ? -43.288 -4.073 69.311 1.00 95.31 94 LEU A N 1
ATOM 756 C CA . LEU A 1 94 ? -43.860 -3.820 67.985 1.00 95.31 94 LEU A CA 1
ATOM 757 C C . LEU A 1 94 ? -43.415 -2.473 67.403 1.00 95.31 94 LEU A C 1
ATOM 759 O O . LEU A 1 94 ? -43.172 -2.381 66.202 1.00 95.31 94 LEU A O 1
ATOM 763 N N . LEU A 1 95 ? -43.299 -1.430 68.228 1.00 95.88 95 LEU A N 1
ATOM 764 C CA . LEU A 1 95 ? -42.795 -0.127 67.791 1.00 95.88 95 LEU A CA 1
ATOM 765 C C . LEU A 1 95 ? -41.316 -0.196 67.403 1.00 95.88 95 LEU A C 1
ATOM 767 O O . LEU A 1 95 ? -40.940 0.372 66.380 1.00 95.88 95 LEU A O 1
ATOM 771 N N . GLU A 1 96 ? -40.498 -0.915 68.170 1.00 95.75 96 GLU A N 1
ATOM 772 C CA . GLU A 1 96 ? -39.087 -1.153 67.849 1.00 95.75 96 GLU A CA 1
ATOM 773 C C . GLU A 1 96 ? -38.937 -1.962 66.553 1.00 95.75 96 GLU A C 1
ATOM 775 O O . GLU A 1 96 ? -38.173 -1.572 65.671 1.00 95.75 96 GLU A O 1
ATOM 780 N N . ALA A 1 97 ? -39.727 -3.027 66.380 1.00 95.38 97 ALA A N 1
ATOM 781 C CA . ALA A 1 97 ? -39.749 -3.822 65.153 1.00 95.38 97 ALA A CA 1
ATOM 782 C C . ALA A 1 97 ? -40.187 -2.991 63.937 1.00 95.38 97 ALA A C 1
ATOM 784 O O . ALA A 1 97 ? -39.573 -3.072 62.873 1.00 95.38 97 ALA A O 1
ATOM 785 N N . LYS A 1 98 ? -41.212 -2.142 64.093 1.00 95.94 98 LYS A N 1
ATOM 786 C CA . LYS A 1 98 ? -41.662 -1.231 63.036 1.00 95.94 98 LYS A CA 1
ATOM 787 C C . LYS A 1 98 ? -40.569 -0.226 62.662 1.00 95.94 98 LYS A C 1
ATOM 789 O O . LYS A 1 98 ? -40.322 -0.028 61.477 1.00 95.94 98 LYS A O 1
ATOM 794 N N . ALA A 1 99 ? -39.900 0.372 63.648 1.00 96.19 99 ALA A N 1
ATOM 795 C CA . ALA A 1 99 ? -38.810 1.315 63.407 1.00 96.19 99 ALA A CA 1
ATOM 796 C C . ALA A 1 99 ? -37.617 0.649 62.698 1.00 96.19 99 ALA A C 1
ATOM 798 O O . ALA A 1 99 ? -37.045 1.236 61.780 1.00 96.19 99 ALA A O 1
ATOM 799 N N . ALA A 1 100 ? -37.270 -0.588 63.071 1.00 95.94 100 ALA A N 1
ATOM 800 C CA . ALA A 1 100 ? -36.240 -1.367 62.386 1.00 95.94 100 ALA A CA 1
ATOM 801 C C . ALA A 1 100 ? -36.625 -1.657 60.924 1.00 95.94 100 ALA A C 1
ATOM 803 O O . ALA A 1 100 ? -35.820 -1.435 60.020 1.00 95.94 100 ALA A O 1
ATOM 804 N N . MET A 1 101 ? -37.875 -2.059 60.679 1.00 95.44 101 MET A N 1
ATOM 805 C CA . MET A 1 101 ? -38.378 -2.336 59.332 1.00 95.44 101 MET A CA 1
ATOM 806 C C . MET A 1 101 ? -38.438 -1.073 58.455 1.00 95.44 101 MET A C 1
ATOM 808 O O . MET A 1 101 ? -38.069 -1.117 57.284 1.00 95.44 101 MET A O 1
ATOM 812 N N . GLU A 1 102 ? -38.855 0.071 59.007 1.00 95.81 102 GLU A N 1
ATOM 813 C CA . GLU A 1 102 ? -38.821 1.365 58.307 1.00 95.81 102 GLU A CA 1
ATOM 814 C C . GLU A 1 102 ? -37.376 1.781 57.971 1.00 95.81 102 GLU A C 1
ATOM 816 O O . GLU A 1 102 ? -37.110 2.271 56.869 1.00 95.81 102 GLU A O 1
ATOM 821 N N . ALA A 1 103 ? -36.419 1.527 58.872 1.00 96.00 103 ALA A N 1
ATOM 822 C CA . ALA A 1 103 ? -35.004 1.782 58.618 1.00 96.00 103 ALA A CA 1
ATOM 823 C C . ALA A 1 103 ? -34.452 0.892 57.489 1.00 96.00 103 ALA A C 1
ATOM 825 O O . ALA A 1 103 ? -33.792 1.402 56.582 1.00 96.00 103 ALA A O 1
ATOM 826 N N . GLU A 1 104 ? -34.754 -0.407 57.484 1.00 95.88 104 GLU A N 1
ATOM 827 C CA . GLU A 1 104 ? -34.384 -1.325 56.396 1.00 95.88 104 GLU A CA 1
ATOM 828 C C . GLU A 1 104 ? -35.028 -0.936 55.058 1.00 95.88 104 GLU A C 1
ATOM 830 O O . GLU A 1 104 ? -34.347 -0.896 54.029 1.00 95.88 104 GLU A O 1
ATOM 835 N N . ALA A 1 105 ? -36.309 -0.559 55.059 1.00 95.69 105 ALA A N 1
ATOM 836 C CA . ALA A 1 105 ? -36.992 -0.061 53.867 1.00 95.69 105 ALA A CA 1
ATOM 837 C C . ALA A 1 105 ? -36.322 1.213 53.321 1.00 95.69 105 ALA A C 1
ATOM 839 O O . ALA A 1 105 ? -36.127 1.354 52.115 1.00 95.69 105 ALA A O 1
ATOM 840 N N . SER A 1 106 ? -35.904 2.132 54.196 1.00 95.94 106 SER A N 1
ATOM 841 C CA . SER A 1 106 ? -35.198 3.344 53.765 1.00 95.94 106 SER A CA 1
ATOM 842 C C . SER A 1 106 ? -33.815 3.050 53.168 1.00 95.94 106 SER A C 1
ATOM 844 O O . SER A 1 106 ? -33.450 3.644 52.153 1.00 95.94 106 SER A O 1
ATOM 846 N N . ARG A 1 107 ? -33.069 2.091 53.738 1.00 96.38 107 ARG A N 1
ATOM 847 C CA . ARG A 1 107 ? -31.762 1.649 53.222 1.00 96.38 107 ARG A CA 1
ATOM 848 C C . ARG A 1 107 ? -31.894 0.979 51.861 1.00 96.38 107 ARG A C 1
ATOM 850 O O . ARG A 1 107 ? -31.203 1.367 50.927 1.00 96.38 107 ARG A O 1
ATOM 857 N N . THR A 1 108 ? -32.831 0.046 51.724 1.00 95.94 108 THR A N 1
ATOM 858 C CA . THR A 1 108 ? -33.080 -0.649 50.451 1.00 95.94 108 THR A CA 1
ATOM 859 C C . THR A 1 108 ? -33.551 0.308 49.356 1.00 95.94 108 THR A C 1
ATOM 861 O O . THR A 1 108 ? -33.120 0.192 48.211 1.00 95.94 108 THR A O 1
ATOM 864 N N . LEU A 1 109 ? -34.373 1.313 49.683 1.00 96.50 109 LEU A N 1
ATOM 865 C CA . LEU A 1 109 ? -34.734 2.372 48.735 1.00 96.50 109 LEU A CA 1
ATOM 866 C C . LEU A 1 109 ? -33.524 3.218 48.316 1.00 96.50 109 LEU A C 1
ATOM 868 O O . LEU A 1 109 ? -33.408 3.565 47.139 1.00 96.50 109 LEU A O 1
ATOM 872 N N . ALA A 1 110 ? -32.621 3.541 49.245 1.00 96.06 110 ALA A N 1
ATOM 873 C CA . ALA A 1 110 ? -31.387 4.254 48.927 1.00 96.06 110 ALA A CA 1
ATOM 874 C C . ALA A 1 110 ? -30.480 3.424 48.000 1.00 96.06 110 ALA A C 1
ATOM 876 O O . ALA A 1 110 ? -30.036 3.936 46.974 1.00 96.06 110 ALA A O 1
ATOM 877 N N . GLU A 1 111 ? -30.285 2.137 48.296 1.00 96.81 111 GLU A N 1
ATOM 878 C CA . GLU A 1 111 ? -29.522 1.204 47.455 1.00 96.81 111 GLU A CA 1
ATOM 879 C C . GLU A 1 111 ? -30.128 1.067 46.052 1.00 96.81 111 GLU A C 1
ATOM 881 O O . GLU A 1 111 ? -29.412 1.149 45.055 1.00 96.81 111 GLU A O 1
ATOM 886 N N . LEU A 1 112 ? -31.456 0.944 45.945 1.00 96.69 112 LEU A N 1
ATOM 887 C CA . LEU A 1 112 ? -32.148 0.893 44.654 1.00 96.69 112 LEU A CA 1
ATOM 888 C C . LEU A 1 112 ? -31.960 2.172 43.835 1.00 96.69 112 LEU A C 1
ATOM 890 O O . LEU A 1 112 ? -31.859 2.101 42.610 1.00 96.69 112 LEU A O 1
ATOM 894 N N . ASN A 1 113 ? -31.933 3.338 44.482 1.00 96.12 113 ASN A N 1
ATOM 895 C CA . ASN A 1 113 ? -31.696 4.604 43.793 1.00 96.12 113 ASN A CA 1
ATOM 896 C C . ASN A 1 113 ? -30.255 4.707 43.281 1.00 96.12 113 ASN A C 1
ATOM 898 O O . ASN A 1 113 ? -30.061 5.117 42.137 1.00 96.12 113 ASN A O 1
ATOM 902 N N . VAL A 1 114 ? -29.267 4.272 44.070 1.00 97.06 114 VAL A N 1
ATOM 903 C CA . VAL A 1 114 ? -27.863 4.199 43.629 1.00 97.06 114 VAL A CA 1
ATOM 904 C C . VAL A 1 114 ? -27.729 3.253 42.438 1.00 97.06 114 VAL A C 1
ATOM 906 O O . VAL A 1 114 ? -27.244 3.657 41.384 1.00 97.06 114 VAL A O 1
ATOM 909 N N . LEU A 1 115 ? -28.266 2.035 42.548 1.00 96.81 115 LEU A N 1
ATOM 910 C CA . LEU A 1 115 ? -28.193 1.035 41.483 1.00 96.81 115 LEU A CA 1
ATOM 911 C C . LEU A 1 115 ? -28.911 1.490 40.198 1.00 96.81 115 LEU A C 1
ATOM 913 O O . LEU A 1 115 ? -28.502 1.154 39.084 1.00 96.81 115 LEU A O 1
ATOM 917 N N . ARG A 1 116 ? -29.991 2.272 40.324 1.00 96.94 116 ARG A N 1
ATOM 918 C CA . ARG A 1 116 ? -30.683 2.878 39.176 1.00 96.94 116 ARG A CA 1
ATOM 919 C C . ARG A 1 116 ? -29.823 3.908 38.452 1.00 96.94 116 ARG A C 1
ATOM 921 O O . ARG A 1 116 ? -29.821 3.895 37.220 1.00 96.94 116 ARG A O 1
ATOM 928 N N . GLU A 1 117 ? -29.119 4.776 39.176 1.00 96.44 117 GLU A N 1
ATOM 929 C CA . GLU A 1 117 ? -28.204 5.737 38.551 1.00 96.44 117 GLU A CA 1
ATOM 930 C C . GLU A 1 117 ? -26.991 5.020 37.939 1.00 96.44 117 GLU A C 1
ATOM 932 O O . GLU A 1 117 ? -26.683 5.268 36.776 1.00 96.44 117 GLU A O 1
ATOM 937 N N . GLU A 1 118 ? -26.405 4.025 38.615 1.00 96.88 118 GLU A N 1
ATOM 938 C CA . GLU A 1 118 ? -25.327 3.202 38.040 1.00 96.88 118 GLU A CA 1
ATOM 939 C C . GLU A 1 118 ? -25.756 2.514 36.738 1.00 96.88 118 GLU A C 1
ATOM 941 O O . GLU A 1 118 ? -25.038 2.548 35.737 1.00 96.88 118 GLU A O 1
ATOM 946 N N . ARG A 1 119 ? -26.964 1.934 36.697 1.00 97.62 119 ARG A N 1
ATOM 947 C CA . ARG A 1 119 ? -27.509 1.319 35.476 1.00 97.62 119 ARG A CA 1
ATOM 948 C C . ARG A 1 119 ? -27.648 2.336 34.343 1.00 97.62 119 ARG A C 1
ATOM 950 O O . ARG A 1 119 ? -27.407 2.007 33.181 1.00 97.62 119 ARG A O 1
ATOM 957 N N . LYS A 1 120 ? -28.084 3.553 34.656 1.00 97.31 120 LYS A N 1
ATOM 958 C CA . LYS A 1 120 ? -28.274 4.630 33.678 1.00 97.31 120 LYS A CA 1
ATOM 959 C C . LYS A 1 120 ? -26.935 5.121 33.134 1.00 97.31 120 LYS A C 1
ATOM 961 O O . LYS A 1 120 ? -26.822 5.322 31.925 1.00 97.31 120 LYS A O 1
ATOM 966 N N . ASP A 1 121 ? -25.923 5.241 33.982 1.00 97.31 121 ASP A N 1
ATOM 967 C CA . ASP A 1 121 ? -24.572 5.602 33.560 1.00 97.31 121 ASP A CA 1
ATOM 968 C C . ASP A 1 121 ? -23.921 4.490 32.735 1.00 97.31 121 ASP A C 1
ATOM 970 O O . ASP A 1 121 ? -23.380 4.765 31.664 1.00 97.31 121 ASP A O 1
ATOM 974 N N . LEU A 1 122 ? -24.085 3.224 33.130 1.00 97.19 122 LEU A N 1
ATOM 975 C CA . LEU A 1 122 ? -23.668 2.072 32.324 1.00 97.19 122 LEU A CA 1
ATOM 976 C C . LEU A 1 122 ? -24.367 2.040 30.962 1.00 97.19 122 LEU A C 1
ATOM 978 O O . LEU A 1 122 ? -23.723 1.796 29.944 1.00 97.19 122 LEU A O 1
ATOM 982 N N . SER A 1 123 ? -25.670 2.329 30.913 1.00 97.31 123 SER A N 1
ATOM 983 C CA . SER A 1 123 ? -26.414 2.415 29.652 1.00 97.31 123 SER A CA 1
ATOM 984 C C . SER A 1 123 ? -25.859 3.513 28.745 1.00 97.31 123 SER A C 1
ATOM 986 O O . SER A 1 123 ? -25.702 3.289 27.548 1.00 97.31 123 SER A O 1
ATOM 988 N N . ARG A 1 124 ? -25.535 4.688 29.300 1.00 97.56 124 ARG A N 1
ATOM 989 C CA . ARG A 1 124 ? -24.925 5.797 28.547 1.00 97.56 124 ARG A CA 1
ATOM 990 C C . ARG A 1 124 ? -23.528 5.441 28.051 1.00 97.56 124 ARG A C 1
ATOM 992 O O . ARG A 1 124 ? -23.214 5.713 26.895 1.00 97.56 124 ARG A O 1
ATOM 999 N N . ALA A 1 125 ? -22.712 4.806 28.889 1.00 97.00 125 ALA A N 1
ATOM 1000 C CA . ALA A 1 125 ? -21.382 4.347 28.508 1.00 97.00 125 ALA A CA 1
ATOM 1001 C C . ALA A 1 125 ? -21.451 3.303 27.381 1.00 97.00 125 ALA A C 1
ATOM 1003 O O . ALA A 1 125 ? -20.675 3.366 26.430 1.00 97.00 125 ALA A O 1
ATOM 1004 N N . LEU A 1 126 ? -22.419 2.384 27.437 1.00 97.81 126 LEU A N 1
ATOM 1005 C CA . LEU A 1 126 ? -22.634 1.369 26.406 1.00 97.81 126 LEU A CA 1
ATOM 1006 C C . LEU A 1 126 ? -23.128 1.981 25.085 1.00 97.81 126 LEU A C 1
ATOM 1008 O O . LEU A 1 126 ? -22.674 1.581 24.013 1.00 97.81 126 LEU A O 1
ATOM 1012 N N . GLU A 1 127 ? -24.009 2.982 25.146 1.00 97.38 127 GLU A N 1
ATOM 1013 C CA . GLU A 1 127 ? -24.437 3.768 23.982 1.00 97.38 127 GLU A CA 1
ATOM 1014 C C . GLU A 1 127 ? -23.239 4.468 23.318 1.00 97.38 127 GLU A C 1
ATOM 1016 O O . GLU A 1 127 ? -23.024 4.330 22.113 1.00 97.38 127 GLU A O 1
ATOM 1021 N N . GLN A 1 128 ? -22.409 5.157 24.109 1.00 97.44 128 GLN A N 1
ATOM 1022 C CA . GLN A 1 128 ? -21.200 5.832 23.629 1.00 97.44 128 GLN A CA 1
ATOM 1023 C C . GLN A 1 128 ? -20.201 4.841 23.025 1.00 97.44 128 GLN A C 1
ATOM 1025 O O . GLN A 1 128 ? -19.706 5.064 21.920 1.00 97.44 128 GLN A O 1
ATOM 1030 N N . ALA A 1 129 ? -19.950 3.715 23.697 1.00 97.06 129 ALA A N 1
ATOM 1031 C CA . ALA A 1 129 ? -19.071 2.665 23.195 1.00 97.06 129 ALA A CA 1
ATOM 1032 C C . ALA A 1 129 ? -19.575 2.095 21.861 1.00 97.06 129 ALA A C 1
ATOM 1034 O O . ALA A 1 129 ? -18.787 1.904 20.936 1.00 97.06 129 ALA A O 1
ATOM 1035 N N . ASN A 1 130 ? -20.886 1.886 21.713 1.00 97.62 130 ASN A N 1
ATOM 1036 C CA . ASN A 1 130 ? -21.479 1.440 20.453 1.00 97.62 130 ASN A CA 1
ATOM 1037 C C . ASN A 1 130 ? -21.353 2.486 19.339 1.00 97.62 130 ASN A C 1
ATOM 1039 O O . ASN A 1 130 ? -21.094 2.118 18.193 1.00 97.62 130 ASN A O 1
ATOM 1043 N N . GLN A 1 131 ? -21.511 3.777 19.646 1.00 97.38 131 GLN A N 1
ATOM 1044 C CA . GLN A 1 131 ? -21.302 4.851 18.670 1.00 97.38 131 GLN A CA 1
ATOM 1045 C C . GLN A 1 131 ? -19.843 4.914 18.207 1.00 97.38 131 GLN A C 1
ATOM 1047 O O . GLN A 1 131 ? -19.590 4.982 17.0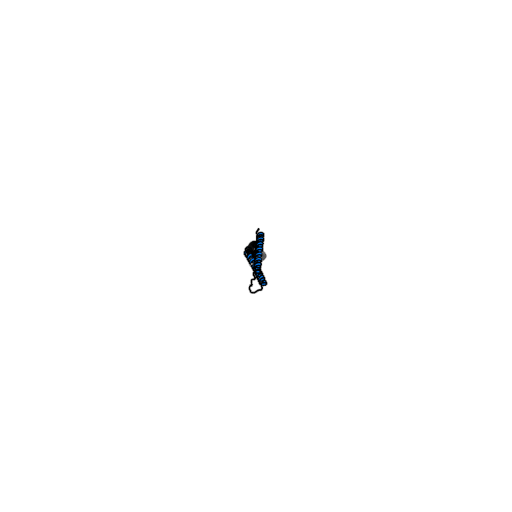05 1.00 97.38 131 GLN A O 1
ATOM 1052 N N . VAL A 1 132 ? -18.886 4.830 19.136 1.00 97.56 132 VAL A N 1
ATOM 1053 C CA . VAL A 1 132 ? -17.453 4.771 18.810 1.00 97.56 132 VAL A CA 1
ATOM 1054 C C . VAL A 1 132 ? -17.146 3.532 17.975 1.00 97.56 132 VAL A C 1
ATOM 1056 O O . VAL A 1 132 ? -16.491 3.646 16.945 1.00 97.56 132 VAL A O 1
ATOM 1059 N N . ARG A 1 133 ? -17.677 2.362 18.351 1.00 98.00 133 ARG A N 1
ATOM 1060 C CA . ARG A 1 133 ? -17.482 1.122 17.591 1.00 98.00 133 ARG A CA 1
ATOM 1061 C C . ARG A 1 133 ? -17.998 1.244 16.158 1.00 98.00 133 ARG A C 1
ATOM 1063 O O . ARG A 1 133 ? -17.309 0.813 15.244 1.00 98.00 133 ARG A O 1
ATOM 1070 N N . LYS A 1 134 ? -19.174 1.851 15.956 1.00 97.81 134 LYS A N 1
ATOM 1071 C CA . LYS A 1 134 ? -19.730 2.101 14.615 1.00 97.81 134 LYS A CA 1
ATOM 1072 C C . LYS A 1 134 ? -18.839 3.028 13.790 1.00 97.81 134 LYS A C 1
ATOM 1074 O O . LYS A 1 134 ? -18.533 2.690 12.654 1.00 97.81 134 LYS A O 1
ATOM 1079 N N . ARG A 1 135 ? -18.372 4.141 14.370 1.00 97.56 135 ARG A N 1
ATOM 1080 C CA . ARG A 1 135 ? -17.444 5.065 13.691 1.00 97.56 135 ARG A CA 1
ATOM 1081 C C . ARG A 1 135 ? -16.144 4.371 13.296 1.00 97.56 135 ARG A C 1
ATOM 1083 O O . ARG A 1 135 ? -15.735 4.465 12.148 1.00 97.56 135 ARG A O 1
ATOM 1090 N N . LEU A 1 136 ? -15.544 3.611 14.213 1.00 97.50 136 LEU A N 1
ATOM 1091 C CA . LEU A 1 136 ? -14.328 2.846 13.930 1.00 97.50 136 LEU A CA 1
ATOM 1092 C C . LEU A 1 136 ? -14.552 1.787 12.844 1.00 97.50 136 LEU A C 1
ATOM 1094 O O . LEU A 1 136 ? -13.663 1.544 12.035 1.00 97.50 136 LEU A O 1
ATOM 1098 N N . GLU A 1 137 ? -15.728 1.160 12.793 1.00 97.62 137 GLU A N 1
ATOM 1099 C CA . GLU A 1 137 ? -16.067 0.199 11.741 1.00 97.62 137 GLU A CA 1
ATOM 1100 C C . GLU A 1 137 ? -16.225 0.880 10.369 1.00 97.62 137 GLU A C 1
ATOM 1102 O O . GLU A 1 137 ? -15.782 0.339 9.354 1.00 97.62 137 GLU A O 1
ATOM 1107 N N . GLU A 1 138 ? -16.821 2.073 10.325 1.00 97.56 138 GLU A N 1
ATOM 1108 C CA . GLU A 1 138 ? -16.919 2.900 9.115 1.00 97.56 138 GLU A CA 1
ATOM 1109 C C . GLU A 1 138 ? -15.539 3.379 8.645 1.00 97.56 138 GLU A C 1
ATOM 1111 O O . GLU A 1 138 ? -15.209 3.230 7.467 1.00 97.56 138 GLU A O 1
ATOM 1116 N N . GLU A 1 139 ? -14.700 3.867 9.560 1.00 97.25 139 GLU A N 1
ATOM 1117 C CA . GLU A 1 139 ? -13.315 4.263 9.282 1.00 97.25 139 GLU A CA 1
ATOM 1118 C C . GLU A 1 139 ? -12.479 3.078 8.789 1.00 97.25 139 GLU A C 1
ATOM 1120 O O . GLU A 1 139 ? -11.764 3.201 7.796 1.00 97.25 139 GLU A O 1
ATOM 1125 N N . ALA A 1 140 ? -12.609 1.902 9.410 1.00 97.38 140 ALA A N 1
ATOM 1126 C CA . ALA A 1 140 ? -11.918 0.692 8.975 1.00 97.38 140 ALA A CA 1
ATOM 1127 C C . ALA A 1 140 ? -12.347 0.263 7.562 1.00 97.38 140 ALA A C 1
ATOM 1129 O O . ALA A 1 140 ? -11.499 -0.111 6.750 1.00 97.38 140 ALA A O 1
ATOM 1130 N N . LYS A 1 141 ? -13.643 0.356 7.232 1.00 97.75 141 LYS A N 1
ATOM 1131 C CA . LYS A 1 141 ? -14.151 0.091 5.873 1.00 97.75 141 LYS A CA 1
ATOM 1132 C C . LYS A 1 141 ? -13.620 1.112 4.866 1.00 97.75 141 LYS A C 1
ATOM 1134 O O . LYS A 1 141 ? -13.189 0.725 3.778 1.00 97.75 141 LYS A O 1
ATOM 1139 N N . ALA A 1 142 ? -13.603 2.393 5.230 1.00 97.50 142 ALA A N 1
ATOM 1140 C CA . ALA A 1 142 ? -13.049 3.451 4.393 1.00 97.50 142 ALA A CA 1
ATOM 1141 C C . ALA A 1 142 ? -11.550 3.229 4.136 1.00 97.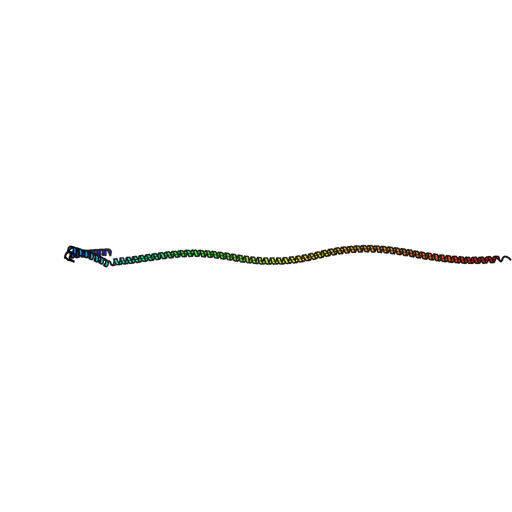50 142 ALA A C 1
ATOM 1143 O O . ALA A 1 142 ? -11.122 3.220 2.981 1.00 97.50 142 ALA A O 1
ATOM 1144 N N . LEU A 1 143 ? -10.767 2.949 5.179 1.00 97.69 143 LEU A N 1
ATOM 1145 C CA . LEU A 1 143 ? -9.342 2.632 5.069 1.00 97.69 143 LEU A CA 1
ATOM 1146 C C . LEU A 1 143 ? -9.098 1.380 4.223 1.00 97.69 143 LEU A C 1
ATOM 1148 O O . LEU A 1 143 ? -8.229 1.397 3.356 1.00 97.69 143 LEU A O 1
ATOM 1152 N N . ALA A 1 144 ? -9.891 0.320 4.394 1.00 97.56 144 ALA A N 1
ATOM 1153 C CA . ALA A 1 144 ? -9.784 -0.880 3.565 1.00 97.56 144 ALA A CA 1
ATOM 1154 C C . ALA A 1 144 ? -10.012 -0.571 2.074 1.00 97.56 144 ALA A C 1
ATOM 1156 O O . ALA A 1 144 ? -9.265 -1.056 1.220 1.00 97.56 144 ALA A O 1
ATOM 1157 N N . SER A 1 145 ? -10.994 0.280 1.755 1.00 97.50 145 SER A N 1
ATOM 1158 C CA . SER A 1 145 ? -11.244 0.718 0.376 1.00 97.50 145 SER A CA 1
ATOM 1159 C C . SER A 1 145 ? -10.095 1.561 -0.192 1.00 97.50 145 SER A C 1
ATOM 1161 O O . SER A 1 145 ? -9.701 1.359 -1.341 1.00 97.50 145 SER A O 1
ATOM 1163 N N . GLN A 1 146 ? -9.492 2.438 0.621 1.00 97.56 146 GLN A N 1
ATOM 1164 C CA . GLN A 1 146 ? -8.329 3.237 0.224 1.00 97.56 146 GLN A CA 1
ATOM 1165 C C . GLN A 1 146 ? -7.106 2.357 -0.035 1.00 97.56 146 GLN A C 1
ATOM 1167 O O . GLN A 1 146 ? -6.448 2.511 -1.059 1.00 97.56 146 GLN A O 1
ATOM 1172 N N . VAL A 1 147 ? -6.830 1.387 0.842 1.00 97.81 147 VAL A N 1
ATOM 1173 C CA . VAL A 1 147 ? -5.735 0.423 0.654 1.00 97.81 147 VAL A CA 1
ATOM 1174 C C . VAL A 1 147 ? -5.937 -0.387 -0.626 1.00 97.81 147 VAL A C 1
ATOM 1176 O O . VAL A 1 147 ? -4.984 -0.597 -1.374 1.00 97.81 147 VAL A O 1
ATOM 1179 N N . GLN A 1 148 ? -7.170 -0.801 -0.930 1.00 97.44 148 GLN A N 1
ATOM 1180 C CA . GLN A 1 148 ? -7.465 -1.501 -2.180 1.00 97.44 148 GLN A CA 1
ATOM 1181 C C . GLN A 1 148 ? -7.253 -0.603 -3.410 1.00 97.44 148 GLN A C 1
ATOM 1183 O O . GLN A 1 148 ? -6.696 -1.065 -4.406 1.00 97.44 148 GLN A O 1
ATOM 1188 N N . ALA A 1 149 ? -7.678 0.663 -3.353 1.00 97.31 149 ALA A N 1
ATOM 1189 C CA . ALA A 1 149 ? -7.482 1.626 -4.435 1.00 97.31 149 ALA A CA 1
ATOM 1190 C C . ALA A 1 149 ? -5.989 1.893 -4.688 1.00 97.31 149 ALA A C 1
ATOM 1192 O O . ALA A 1 149 ? -5.528 1.734 -5.817 1.00 97.31 149 ALA A O 1
ATOM 1193 N N . LEU A 1 150 ? -5.224 2.172 -3.629 1.00 97.81 150 LEU A N 1
ATOM 1194 C CA . LEU A 1 150 ? -3.771 2.355 -3.698 1.00 97.81 150 LEU A CA 1
ATOM 1195 C C . LEU A 1 150 ? -3.054 1.092 -4.190 1.00 97.81 150 LEU A C 1
ATOM 1197 O O . LEU A 1 150 ? -2.092 1.178 -4.946 1.00 97.81 150 LEU A O 1
ATOM 1201 N N . GLY A 1 151 ? -3.533 -0.096 -3.809 1.00 98.06 151 GLY A N 1
ATOM 1202 C CA . GLY A 1 151 ? -3.008 -1.363 -4.318 1.00 98.06 151 GLY A CA 1
ATOM 1203 C C . GLY A 1 151 ? -3.192 -1.516 -5.831 1.00 98.06 151 GLY A C 1
ATOM 1204 O O . GLY A 1 151 ? -2.279 -1.975 -6.516 1.00 98.06 151 GLY A O 1
ATOM 1205 N N . ARG A 1 152 ? -4.344 -1.090 -6.369 1.00 97.69 152 ARG A N 1
ATOM 1206 C CA . ARG A 1 152 ? -4.599 -1.080 -7.820 1.00 97.69 152 ARG A CA 1
ATOM 1207 C C . ARG A 1 152 ? -3.724 -0.058 -8.538 1.00 97.69 152 ARG A C 1
ATOM 1209 O O . ARG A 1 152 ? -3.123 -0.406 -9.545 1.00 97.69 152 ARG A O 1
ATOM 1216 N N . GLU A 1 153 ? -3.620 1.155 -8.001 1.00 97.69 153 GLU A N 1
ATOM 1217 C CA . GLU A 1 153 ? -2.778 2.219 -8.562 1.00 97.69 153 GLU A CA 1
ATOM 1218 C C . GLU A 1 153 ? -1.297 1.815 -8.591 1.00 97.69 153 GLU A C 1
ATOM 1220 O O . GLU A 1 153 ? -0.595 2.001 -9.585 1.00 97.69 153 GLU A O 1
ATOM 1225 N N . ARG A 1 154 ? -0.818 1.171 -7.525 1.00 97.94 154 ARG A N 1
ATOM 1226 C CA . ARG A 1 154 ? 0.540 0.634 -7.488 1.00 97.94 154 ARG A CA 1
ATOM 1227 C C . ARG A 1 154 ? 0.755 -0.437 -8.558 1.00 97.94 154 ARG A C 1
ATOM 1229 O O . ARG A 1 154 ? 1.783 -0.410 -9.227 1.00 97.94 154 ARG A O 1
ATOM 1236 N N . ALA A 1 155 ? -0.200 -1.348 -8.743 1.00 97.50 155 ALA A N 1
ATOM 1237 C CA . ALA A 1 155 ? -0.107 -2.378 -9.775 1.00 97.50 155 ALA A CA 1
ATOM 1238 C C . ALA A 1 155 ? -0.086 -1.775 -11.193 1.00 97.50 155 ALA A C 1
ATOM 1240 O O . ALA A 1 155 ? 0.688 -2.229 -12.036 1.00 97.50 155 ALA A O 1
ATOM 1241 N N . THR A 1 156 ? -0.879 -0.728 -11.454 1.00 97.81 156 THR A N 1
ATOM 1242 C CA . THR A 1 156 ? -0.848 -0.020 -12.745 1.00 97.81 156 THR A CA 1
ATOM 1243 C C . THR A 1 156 ? 0.483 0.689 -12.969 1.00 97.81 156 THR A C 1
ATOM 1245 O O . THR A 1 156 ? 1.072 0.536 -14.035 1.00 97.81 156 THR A O 1
ATOM 1248 N N . LEU A 1 157 ? 1.016 1.378 -11.955 1.00 97.94 157 LEU A N 1
ATOM 1249 C CA . LEU A 1 157 ? 2.319 2.046 -12.048 1.00 97.94 157 LEU A CA 1
ATOM 1250 C C . LEU A 1 157 ? 3.474 1.052 -12.233 1.00 97.94 157 LEU A C 1
ATOM 1252 O O . LEU A 1 157 ? 4.419 1.324 -12.973 1.00 97.94 157 LEU A O 1
ATOM 1256 N N . GLU A 1 158 ? 3.418 -0.115 -11.587 1.00 97.62 158 GLU A N 1
ATOM 1257 C CA . GLU A 1 158 ? 4.407 -1.179 -11.785 1.00 97.62 158 GLU A CA 1
ATOM 1258 C C . GLU A 1 158 ? 4.355 -1.733 -13.220 1.00 97.62 158 GLU A C 1
ATOM 1260 O O . GLU A 1 158 ? 5.410 -1.920 -13.831 1.00 97.62 158 GLU A O 1
ATOM 1265 N N . ALA A 1 159 ? 3.159 -1.914 -13.792 1.00 97.69 159 ALA A N 1
ATOM 1266 C CA . ALA A 1 159 ? 2.990 -2.326 -15.186 1.00 97.69 159 ALA A CA 1
ATOM 1267 C C . ALA A 1 159 ? 3.492 -1.260 -16.179 1.00 97.69 159 ALA A C 1
ATOM 1269 O O . ALA A 1 159 ? 4.226 -1.586 -17.114 1.00 97.69 159 ALA A O 1
ATOM 1270 N N . GLU A 1 160 ? 3.171 0.019 -15.957 1.00 97.62 160 GLU A N 1
ATOM 1271 C CA . GLU A 1 160 ? 3.673 1.133 -16.773 1.00 97.62 160 GLU A CA 1
ATOM 1272 C C . GLU A 1 160 ? 5.197 1.230 -16.720 1.00 97.62 160 GLU A C 1
ATOM 1274 O O . GLU A 1 160 ? 5.854 1.360 -17.754 1.00 97.62 160 GLU A O 1
ATOM 1279 N N . ARG A 1 161 ? 5.788 1.099 -15.528 1.00 98.12 161 ARG A N 1
ATOM 1280 C CA . ARG A 1 161 ? 7.243 1.088 -15.362 1.00 98.12 161 ARG A CA 1
ATOM 1281 C C . ARG A 1 161 ? 7.886 -0.064 -16.135 1.00 98.12 161 ARG A C 1
ATOM 1283 O O . ARG A 1 161 ? 8.931 0.138 -16.754 1.00 98.12 161 ARG A O 1
ATOM 1290 N N . GLN A 1 162 ? 7.292 -1.257 -16.105 1.00 97.69 162 GLN A N 1
ATOM 1291 C CA . GLN A 1 162 ? 7.785 -2.400 -16.879 1.00 97.69 162 GLN A CA 1
ATOM 1292 C C . GLN A 1 162 ? 7.703 -2.130 -18.386 1.00 97.69 162 GLN A C 1
ATOM 1294 O O . GLN A 1 162 ? 8.707 -2.300 -19.080 1.00 97.69 162 GLN A O 1
ATOM 1299 N N . ALA A 1 163 ? 6.571 -1.625 -18.880 1.00 97.56 163 ALA A N 1
ATOM 1300 C CA . ALA A 1 163 ? 6.403 -1.272 -20.289 1.00 97.56 163 ALA A CA 1
ATOM 1301 C C . ALA A 1 163 ? 7.410 -0.199 -20.743 1.00 97.56 163 ALA A C 1
ATOM 1303 O O . ALA A 1 163 ? 8.054 -0.344 -21.782 1.00 97.56 163 ALA A O 1
ATOM 1304 N N . LEU A 1 164 ? 7.620 0.844 -19.933 1.00 97.50 164 LEU A N 1
ATOM 1305 C CA . LEU A 1 164 ? 8.615 1.883 -20.210 1.00 97.50 164 LEU A CA 1
ATOM 1306 C C . LEU A 1 164 ? 10.041 1.327 -20.218 1.00 97.50 164 LEU A C 1
ATOM 1308 O O . LEU A 1 164 ? 10.841 1.719 -21.065 1.00 97.50 164 LEU A O 1
ATOM 1312 N N . SER A 1 165 ? 10.368 0.401 -19.313 1.00 97.69 165 SER A N 1
ATOM 1313 C CA . SER A 1 165 ? 11.691 -0.230 -19.292 1.00 97.69 165 SER A CA 1
ATOM 1314 C C . SER A 1 165 ? 11.959 -1.058 -20.553 1.00 97.69 165 SER A C 1
ATOM 1316 O O . SER A 1 165 ? 13.027 -0.925 -21.147 1.00 97.69 165 SER A O 1
ATOM 1318 N N . GLN A 1 166 ? 10.968 -1.822 -21.022 1.00 97.44 166 GLN A N 1
ATOM 1319 C CA . GLN A 1 166 ? 11.058 -2.580 -22.273 1.00 97.44 166 GLN A CA 1
ATOM 1320 C C . GLN A 1 166 ? 11.218 -1.644 -23.473 1.00 97.44 166 GLN A C 1
ATOM 1322 O O . GLN A 1 166 ? 12.116 -1.835 -24.291 1.00 97.44 166 GLN A O 1
ATOM 1327 N N . LEU A 1 167 ? 10.420 -0.574 -23.531 1.00 97.88 167 LEU A N 1
ATOM 1328 C CA . LEU A 1 167 ? 10.524 0.426 -24.589 1.00 97.88 167 LEU A CA 1
ATOM 1329 C C . LEU A 1 167 ? 11.910 1.091 -24.612 1.00 97.88 167 LEU A C 1
ATOM 1331 O O . LEU A 1 167 ? 12.469 1.318 -25.684 1.00 97.88 167 LEU A O 1
ATOM 1335 N N . LEU A 1 168 ? 12.492 1.393 -23.448 1.00 97.88 168 LEU A N 1
ATOM 1336 C CA . LEU A 1 168 ? 13.848 1.940 -23.360 1.00 97.88 168 LEU A CA 1
ATOM 1337 C C . LEU A 1 168 ? 14.901 0.950 -23.870 1.00 97.88 168 LEU A C 1
ATOM 1339 O O . LEU A 1 168 ? 15.808 1.355 -24.599 1.00 97.88 168 LEU A O 1
ATOM 1343 N N . GLU A 1 169 ? 14.787 -0.336 -23.536 1.00 97.44 169 GLU A N 1
ATOM 1344 C CA . GLU A 1 169 ? 15.689 -1.364 -24.064 1.00 97.44 169 GLU A CA 1
ATOM 1345 C C . GLU A 1 169 ? 15.587 -1.495 -25.587 1.00 97.44 169 GLU A C 1
ATOM 1347 O O . GLU A 1 169 ? 16.614 -1.516 -26.270 1.00 97.44 169 GLU A O 1
ATOM 1352 N N . GLU A 1 170 ? 14.371 -1.525 -26.135 1.00 97.38 170 GLU A N 1
ATOM 1353 C CA . GLU A 1 170 ? 14.135 -1.560 -27.581 1.00 97.38 170 GLU A CA 1
ATOM 1354 C C . GLU A 1 170 ? 14.749 -0.345 -28.282 1.00 97.38 170 GLU A C 1
ATOM 1356 O O . GLU A 1 170 ? 15.462 -0.485 -29.279 1.00 97.38 170 GLU A O 1
ATOM 1361 N N . ARG A 1 171 ? 14.538 0.858 -27.733 1.00 97.06 171 ARG A N 1
ATOM 1362 C CA . ARG A 1 171 ? 15.110 2.094 -28.282 1.00 97.06 171 ARG A CA 1
ATOM 1363 C C . ARG A 1 171 ? 16.630 2.101 -28.212 1.00 97.06 171 ARG A C 1
ATOM 1365 O O . ARG A 1 171 ? 17.267 2.510 -29.179 1.00 97.06 171 ARG A O 1
ATOM 1372 N N . ASN A 1 172 ? 17.218 1.605 -27.127 1.00 97.44 172 ASN A N 1
ATOM 1373 C CA . ASN A 1 172 ? 18.669 1.486 -27.002 1.00 97.44 172 ASN A CA 1
ATOM 1374 C C . ASN A 1 172 ? 19.258 0.496 -28.015 1.00 97.44 172 ASN A C 1
ATOM 1376 O O . ASN A 1 172 ? 20.302 0.781 -28.607 1.00 97.44 172 ASN A O 1
ATOM 1380 N N . ARG A 1 173 ? 18.586 -0.635 -28.269 1.00 97.38 173 ARG A N 1
ATOM 1381 C CA . ARG A 1 173 ? 18.992 -1.583 -29.322 1.00 97.38 173 ARG A CA 1
ATOM 1382 C C . ARG A 1 173 ? 18.935 -0.930 -30.700 1.00 97.38 173 ARG A C 1
ATOM 1384 O O . ARG A 1 173 ? 19.944 -0.934 -31.402 1.00 97.38 173 ARG A O 1
ATOM 1391 N N . ALA A 1 174 ? 17.822 -0.275 -31.028 1.00 97.12 174 ALA A N 1
ATOM 1392 C CA . ALA A 1 174 ? 17.664 0.436 -32.294 1.00 97.12 174 ALA A CA 1
ATOM 1393 C C . ALA A 1 174 ? 18.725 1.539 -32.475 1.00 97.12 174 ALA A C 1
ATOM 1395 O O . ALA A 1 174 ? 19.314 1.668 -33.546 1.00 97.12 174 ALA A O 1
ATOM 1396 N N . LEU A 1 175 ? 19.028 2.315 -31.428 1.00 97.75 175 LEU A N 1
ATOM 1397 C CA . LEU A 1 175 ? 20.092 3.324 -31.467 1.00 97.75 175 LEU A CA 1
ATOM 1398 C C . LEU A 1 175 ? 21.475 2.700 -31.682 1.00 97.75 175 LEU A C 1
ATOM 1400 O O . LEU A 1 175 ? 22.275 3.244 -32.444 1.00 97.75 175 LEU A O 1
ATOM 1404 N N . SER A 1 176 ? 21.764 1.557 -31.054 1.00 97.25 176 SER A N 1
ATOM 1405 C CA . SER A 1 176 ? 23.021 0.829 -31.264 1.00 97.25 176 SER A CA 1
ATOM 1406 C C . SER A 1 176 ? 23.162 0.349 -32.711 1.00 97.25 176 SER A C 1
ATOM 1408 O O . SER A 1 176 ? 24.217 0.533 -33.322 1.00 97.25 176 SER A O 1
ATOM 1410 N N . GLU A 1 177 ? 22.093 -0.203 -33.285 1.00 97.12 177 GLU A N 1
ATOM 1411 C CA . GLU A 1 177 ? 22.045 -0.635 -34.685 1.00 97.12 177 GLU A CA 1
ATOM 1412 C C . GLU A 1 177 ? 22.255 0.543 -35.636 1.00 97.12 177 GLU A C 1
ATOM 1414 O O . GLU A 1 177 ? 23.165 0.500 -36.463 1.00 97.12 177 GLU A O 1
ATOM 1419 N N . ARG A 1 178 ? 21.522 1.646 -35.447 1.00 96.81 178 ARG A N 1
ATOM 1420 C CA . ARG A 1 178 ? 21.708 2.877 -36.233 1.00 96.81 178 ARG A CA 1
ATOM 1421 C C . ARG A 1 178 ? 23.118 3.439 -36.121 1.00 96.81 178 ARG A C 1
ATOM 1423 O O . ARG A 1 178 ? 23.686 3.874 -37.116 1.00 96.81 178 ARG A O 1
ATOM 1430 N N . THR A 1 179 ? 23.719 3.385 -34.937 1.00 97.44 179 THR A N 1
ATOM 1431 C CA . THR A 1 179 ? 25.109 3.820 -34.738 1.00 97.44 179 THR A CA 1
ATOM 1432 C C . THR A 1 179 ? 26.086 2.938 -35.523 1.00 97.44 179 THR A C 1
ATOM 1434 O O . THR A 1 179 ? 27.054 3.443 -36.091 1.00 97.44 179 THR A O 1
ATOM 1437 N N . ARG A 1 180 ? 25.848 1.620 -35.591 1.00 97.19 180 ARG A N 1
ATOM 1438 C CA . ARG A 1 180 ? 26.655 0.701 -36.413 1.00 97.19 180 ARG A CA 1
ATOM 1439 C C . ARG A 1 180 ? 26.455 0.957 -37.906 1.00 97.19 180 ARG A C 1
ATOM 1441 O O . ARG A 1 180 ? 27.442 0.986 -38.637 1.00 97.19 180 ARG A O 1
ATOM 1448 N N . GLU A 1 181 ? 25.216 1.178 -38.344 1.00 96.69 181 GLU A N 1
ATOM 1449 C CA . GLU A 1 181 ? 24.893 1.537 -39.730 1.00 96.69 181 GLU A CA 1
ATOM 1450 C C . GLU A 1 181 ? 25.593 2.830 -40.153 1.00 96.69 181 GLU A C 1
ATOM 1452 O O . GLU A 1 181 ? 26.230 2.858 -41.204 1.00 96.69 181 GLU A O 1
ATOM 1457 N N . LEU A 1 182 ? 25.537 3.874 -39.320 1.00 97.12 182 LEU A N 1
ATOM 1458 C CA . LEU A 1 182 ? 26.204 5.149 -39.587 1.00 97.12 182 LEU A CA 1
ATOM 1459 C C . LEU A 1 182 ? 27.715 4.971 -39.734 1.00 97.12 182 LEU A C 1
ATOM 1461 O O . LEU A 1 182 ? 28.272 5.387 -40.745 1.00 97.12 182 LEU A O 1
ATOM 1465 N N . LYS A 1 183 ? 28.367 4.259 -38.806 1.00 97.00 183 LYS A N 1
ATOM 1466 C CA . LYS A 1 183 ? 29.806 3.957 -38.911 1.00 97.00 183 LYS A CA 1
ATOM 1467 C C . LYS A 1 183 ? 30.148 3.176 -40.183 1.00 97.00 183 LYS A C 1
ATOM 1469 O O . LYS A 1 183 ? 31.166 3.434 -40.824 1.00 97.00 183 LYS A O 1
ATOM 1474 N N . ALA A 1 184 ? 29.302 2.221 -40.569 1.00 97.00 184 ALA A N 1
ATOM 1475 C CA . ALA A 1 184 ? 29.491 1.470 -41.805 1.00 97.00 184 ALA A CA 1
ATOM 1476 C C . ALA A 1 184 ? 29.355 2.377 -43.041 1.00 97.00 184 ALA A C 1
ATOM 1478 O O . ALA A 1 184 ? 30.177 2.289 -43.953 1.00 97.00 184 ALA A O 1
ATOM 1479 N N . LEU A 1 185 ? 28.367 3.273 -43.069 1.00 96.38 185 LEU A N 1
ATOM 1480 C CA . LEU A 1 185 ? 28.186 4.245 -44.149 1.00 96.38 185 LEU A CA 1
ATOM 1481 C C . LEU A 1 185 ? 29.347 5.241 -44.230 1.00 96.38 185 LEU A C 1
ATOM 1483 O O . LEU A 1 185 ? 29.849 5.477 -45.326 1.00 96.38 185 LEU A O 1
ATOM 1487 N N . GLU A 1 186 ? 29.827 5.755 -43.099 1.00 96.44 186 GLU A N 1
ATOM 1488 C CA . GLU A 1 186 ? 31.015 6.616 -43.031 1.00 96.44 186 GLU A CA 1
ATOM 1489 C C . GLU A 1 186 ? 32.246 5.913 -43.620 1.00 96.44 186 GLU A C 1
ATOM 1491 O O . GLU A 1 186 ? 32.934 6.472 -44.474 1.00 96.44 186 GLU A O 1
ATOM 1496 N N . SER A 1 187 ? 32.484 4.648 -43.249 1.00 96.81 187 SER A N 1
ATOM 1497 C CA . SER A 1 187 ? 33.600 3.868 -43.805 1.00 96.81 187 SER A CA 1
ATOM 1498 C C . SER A 1 187 ? 33.477 3.647 -45.319 1.00 96.81 187 SER A C 1
ATOM 1500 O O . SER A 1 187 ? 34.473 3.717 -46.041 1.00 96.81 187 SER A O 1
ATOM 1502 N N . ARG A 1 188 ? 32.253 3.437 -45.826 1.00 96.81 188 ARG A N 1
ATOM 1503 C CA . ARG A 1 188 ? 31.984 3.298 -47.264 1.00 96.81 188 ARG A CA 1
ATOM 1504 C C . ARG A 1 188 ? 32.202 4.608 -48.008 1.00 96.81 188 ARG A C 1
ATOM 1506 O O . ARG A 1 188 ? 32.772 4.579 -49.092 1.00 96.81 188 ARG A O 1
ATOM 1513 N N . LEU A 1 189 ? 31.776 5.736 -47.441 1.00 96.88 189 LEU A N 1
ATOM 1514 C CA . LEU A 1 189 ? 32.010 7.058 -48.023 1.00 96.88 189 LEU A CA 1
ATOM 1515 C C . LEU A 1 189 ? 33.506 7.349 -48.141 1.00 96.88 189 LEU A C 1
ATOM 1517 O O . LEU A 1 189 ? 33.951 7.743 -49.214 1.00 96.88 189 LEU A O 1
ATOM 1521 N N . LEU A 1 190 ? 34.287 7.068 -47.094 1.00 97.12 190 LEU A N 1
ATOM 1522 C CA . LEU A 1 190 ? 35.746 7.203 -47.131 1.00 97.12 190 LEU A CA 1
ATOM 1523 C C . LEU A 1 190 ? 36.379 6.300 -48.200 1.00 97.12 190 LEU A C 1
ATOM 1525 O O . LEU A 1 190 ? 37.232 6.746 -48.965 1.00 97.12 190 LEU A O 1
ATOM 1529 N N . ALA A 1 191 ? 35.943 5.041 -48.297 1.00 96.50 191 ALA A N 1
ATOM 1530 C CA . ALA A 1 191 ? 36.439 4.120 -49.318 1.00 96.50 191 ALA A CA 1
ATOM 1531 C C . ALA A 1 191 ? 36.097 4.589 -50.743 1.00 96.50 191 ALA A C 1
ATOM 1533 O O . ALA A 1 191 ? 36.937 4.503 -51.638 1.00 96.50 191 ALA A O 1
ATOM 1534 N N . LEU A 1 192 ? 34.885 5.113 -50.957 1.00 96.00 192 LEU A N 1
ATOM 1535 C CA . LEU A 1 192 ? 34.461 5.674 -52.241 1.00 96.00 192 LEU A CA 1
ATOM 1536 C C . LEU A 1 192 ? 35.234 6.946 -52.595 1.00 96.00 192 LEU A C 1
ATOM 1538 O O . LEU A 1 192 ? 35.624 7.096 -53.748 1.00 96.00 192 LEU A O 1
ATOM 1542 N N . GLN A 1 193 ? 35.500 7.824 -51.625 1.00 96.56 193 GLN A N 1
ATOM 1543 C CA . GLN A 1 193 ? 36.346 9.004 -51.824 1.00 96.56 193 GLN A CA 1
ATOM 1544 C C . GLN A 1 193 ? 37.756 8.599 -52.269 1.00 96.56 193 GLN A C 1
ATOM 1546 O O . GLN A 1 193 ? 38.227 9.069 -53.300 1.00 96.56 193 GLN A O 1
ATOM 1551 N N . GLN A 1 194 ? 38.385 7.643 -51.580 1.00 96.00 194 GLN A N 1
ATOM 1552 C CA . GLN A 1 194 ? 39.701 7.128 -51.976 1.00 96.00 194 GLN A CA 1
ATOM 1553 C C . GLN A 1 194 ? 39.681 6.456 -53.356 1.00 96.00 194 GLN A C 1
ATOM 1555 O O . GLN A 1 194 ? 40.632 6.579 -54.125 1.00 96.00 194 GLN A O 1
ATOM 1560 N N . ALA A 1 195 ? 38.617 5.719 -53.686 1.00 95.44 195 ALA A N 1
ATOM 1561 C CA . ALA A 1 195 ? 38.467 5.106 -55.002 1.00 95.44 195 ALA A CA 1
ATOM 1562 C C . ALA A 1 195 ? 38.309 6.163 -56.107 1.00 95.44 195 ALA A C 1
ATOM 1564 O O . ALA A 1 195 ? 38.912 6.019 -57.169 1.00 95.44 195 ALA A O 1
ATOM 1565 N N . ALA A 1 196 ? 37.551 7.232 -55.847 1.00 95.56 196 ALA A N 1
ATOM 1566 C CA . ALA A 1 196 ? 37.401 8.353 -56.767 1.00 95.56 196 ALA A CA 1
ATOM 1567 C C . ALA A 1 196 ? 38.740 9.068 -57.003 1.00 95.56 196 ALA A C 1
ATOM 1569 O O . ALA A 1 196 ? 39.119 9.257 -58.155 1.00 95.56 196 ALA A O 1
ATOM 1570 N N . GLU A 1 197 ? 39.506 9.361 -55.946 1.00 95.56 197 GLU A N 1
ATOM 1571 C CA . GLU A 1 197 ? 40.849 9.954 -56.059 1.00 95.56 197 GLU A CA 1
ATOM 1572 C C . GLU A 1 197 ? 41.804 9.076 -56.883 1.00 95.56 197 GLU A C 1
ATOM 1574 O O . GLU A 1 197 ? 42.537 9.569 -57.744 1.00 95.56 197 GLU A O 1
ATOM 1579 N N . ARG A 1 198 ? 41.778 7.752 -56.670 1.00 95.44 198 ARG A N 1
ATOM 1580 C CA . ARG A 1 198 ? 42.572 6.803 -57.471 1.00 95.44 198 ARG A CA 1
ATOM 1581 C C . ARG A 1 198 ? 42.157 6.821 -58.938 1.00 95.44 198 ARG A C 1
ATOM 1583 O O . ARG A 1 198 ? 43.028 6.897 -59.802 1.00 95.44 198 ARG A O 1
ATOM 1590 N N . ALA A 1 199 ? 40.856 6.790 -59.216 1.00 95.06 199 ALA A N 1
ATOM 1591 C CA . ALA A 1 199 ? 40.329 6.831 -60.577 1.00 95.06 199 ALA A CA 1
ATOM 1592 C C . ALA A 1 199 ? 40.677 8.151 -61.288 1.00 95.06 199 ALA A C 1
ATOM 1594 O O . ALA A 1 199 ? 41.024 8.143 -62.470 1.00 95.06 199 ALA A O 1
ATOM 1595 N N . GLU A 1 200 ? 40.646 9.285 -60.582 1.00 95.12 200 GLU A N 1
ATOM 1596 C CA . GLU A 1 200 ? 41.116 10.568 -61.115 1.00 95.12 200 GLU A CA 1
ATOM 1597 C C . GLU A 1 200 ? 42.619 10.544 -61.422 1.00 95.12 200 GLU A C 1
ATOM 1599 O O . GLU A 1 200 ? 43.034 10.991 -62.496 1.00 95.12 200 GLU A O 1
ATOM 1604 N N . GLY A 1 201 ? 43.430 9.957 -60.537 1.00 95.38 201 GLY A N 1
ATOM 1605 C CA . GLY A 1 201 ? 44.862 9.759 -60.759 1.00 95.38 201 GLY A CA 1
ATOM 1606 C C . GLY A 1 201 ? 45.168 8.867 -61.969 1.00 95.38 201 GLY A C 1
ATOM 1607 O O . GLY A 1 201 ? 46.019 9.209 -62.794 1.00 95.38 201 GLY A O 1
ATOM 1608 N N . GLU A 1 202 ? 44.458 7.748 -62.123 1.00 95.38 202 GLU A N 1
ATOM 1609 C CA . GLU A 1 202 ? 44.566 6.862 -63.290 1.00 95.38 202 GLU A CA 1
ATOM 1610 C C . GLU A 1 202 ? 44.147 7.569 -64.579 1.00 95.38 202 GLU A C 1
ATOM 1612 O O . GLU A 1 202 ? 44.872 7.524 -65.575 1.00 95.38 202 GLU A O 1
ATOM 1617 N N . LYS A 1 203 ? 43.026 8.298 -64.555 1.00 95.56 203 LYS A N 1
ATOM 1618 C CA . LYS A 1 203 ? 42.573 9.109 -65.688 1.00 95.56 203 LYS A CA 1
ATOM 1619 C C . LYS A 1 203 ? 43.633 10.131 -66.100 1.00 95.56 203 LYS A C 1
ATOM 1621 O O . LYS A 1 203 ? 43.897 10.279 -67.292 1.00 95.56 203 LYS A O 1
ATOM 1626 N N . ALA A 1 204 ? 44.260 10.820 -65.146 1.00 95.50 204 ALA A N 1
ATOM 1627 C CA . ALA A 1 204 ? 45.328 11.776 -65.432 1.00 95.50 204 ALA A CA 1
ATOM 1628 C C . ALA A 1 204 ? 46.548 11.102 -66.086 1.00 95.50 204 ALA A C 1
ATOM 1630 O O . ALA A 1 204 ? 47.083 11.626 -67.066 1.00 95.50 204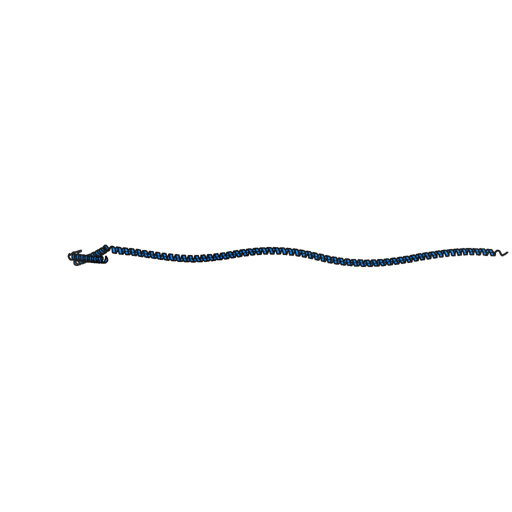 ALA A O 1
ATOM 1631 N N . ARG A 1 205 ? 46.948 9.917 -65.602 1.00 96.06 205 ARG A N 1
ATOM 1632 C CA . ARG A 1 205 ? 48.035 9.118 -66.197 1.00 96.06 205 ARG A CA 1
ATOM 1633 C C . ARG A 1 205 ? 47.716 8.691 -67.627 1.00 96.06 205 ARG A C 1
ATOM 1635 O O . ARG A 1 205 ? 48.526 8.940 -68.514 1.00 96.06 205 ARG A O 1
ATOM 1642 N N . LEU A 1 206 ? 46.531 8.129 -67.865 1.00 95.69 206 LEU A N 1
ATOM 1643 C CA . LEU A 1 206 ? 46.096 7.707 -69.201 1.00 95.69 206 LEU A CA 1
ATOM 1644 C C . LEU A 1 206 ? 46.002 8.888 -70.175 1.00 95.69 206 LEU A C 1
ATOM 1646 O O . LEU A 1 206 ? 46.343 8.755 -71.347 1.00 95.69 206 LEU A O 1
ATOM 1650 N N . LEU A 1 207 ? 45.576 10.067 -69.709 1.00 96.19 207 LEU A N 1
ATOM 1651 C CA . LEU A 1 207 ? 45.581 11.281 -70.529 1.00 96.19 207 LEU A CA 1
ATOM 1652 C C . LEU A 1 207 ? 47.003 11.725 -70.897 1.00 96.19 207 LEU A C 1
ATOM 1654 O O . LEU A 1 207 ? 47.225 12.144 -72.033 1.00 96.19 207 LEU A O 1
ATOM 1658 N N . ALA A 1 208 ? 47.957 11.635 -69.968 1.00 95.62 208 ALA A N 1
ATOM 1659 C CA . ALA A 1 208 ? 49.360 11.942 -70.239 1.00 95.62 208 ALA A CA 1
ATOM 1660 C C . ALA A 1 208 ? 49.986 10.933 -71.216 1.00 95.62 208 ALA A C 1
ATOM 1662 O O . ALA A 1 208 ? 50.642 11.337 -72.174 1.00 95.62 208 ALA A O 1
ATOM 1663 N N . GLU A 1 209 ? 49.725 9.639 -71.029 1.00 95.44 209 GLU A N 1
ATOM 1664 C CA . GLU A 1 209 ? 50.170 8.580 -71.939 1.00 95.44 209 GLU A CA 1
ATOM 1665 C C . GLU A 1 209 ? 49.577 8.760 -73.338 1.00 95.44 209 GLU A C 1
ATOM 1667 O O . GLU A 1 209 ? 50.306 8.734 -74.325 1.00 95.44 209 GLU A O 1
ATOM 1672 N N . ARG A 1 210 ? 48.275 9.059 -73.437 1.00 96.31 210 ARG A N 1
ATOM 1673 C CA . ARG A 1 210 ? 47.627 9.376 -74.713 1.00 96.31 210 ARG A CA 1
ATOM 1674 C C . ARG A 1 210 ? 48.302 10.553 -75.418 1.00 96.31 210 ARG A C 1
ATOM 1676 O O . ARG A 1 210 ? 48.523 10.465 -76.621 1.00 96.31 210 ARG A O 1
ATOM 1683 N N . LYS A 1 211 ? 48.616 11.643 -74.705 1.00 95.44 211 LYS A N 1
ATOM 1684 C CA . LYS A 1 211 ? 49.322 12.801 -75.288 1.00 95.44 211 LYS A CA 1
ATOM 1685 C C . LYS A 1 211 ? 50.705 12.410 -75.799 1.00 95.44 211 LYS A C 1
ATOM 1687 O O . LYS A 1 211 ? 51.041 12.731 -76.932 1.00 95.44 211 LYS A O 1
ATOM 1692 N N . ARG A 1 212 ? 51.464 11.655 -75.003 1.00 96.06 212 ARG A N 1
ATOM 1693 C CA . ARG A 1 212 ? 52.784 11.157 -75.398 1.00 96.06 212 ARG A CA 1
ATOM 1694 C C . ARG A 1 212 ? 52.709 10.271 -76.642 1.00 96.06 212 ARG A C 1
ATOM 1696 O O . ARG A 1 212 ? 53.458 10.491 -77.583 1.00 96.06 212 ARG A O 1
ATOM 1703 N N . LEU A 1 213 ? 51.783 9.312 -76.685 1.00 94.69 213 LEU A N 1
ATOM 1704 C CA . LEU A 1 213 ? 51.582 8.462 -77.861 1.00 94.69 213 LEU A CA 1
ATOM 1705 C C . LEU A 1 213 ? 51.152 9.281 -79.087 1.00 94.69 213 LEU A C 1
ATOM 1707 O O . LEU A 1 213 ? 51.580 8.984 -80.197 1.00 94.69 213 LEU A O 1
ATOM 1711 N N . GLN A 1 214 ? 50.340 10.329 -78.913 1.00 95.12 214 GLN A N 1
ATOM 1712 C CA . GLN A 1 214 ? 50.001 11.253 -80.002 1.00 95.12 214 GLN A CA 1
ATOM 1713 C C . GLN A 1 214 ? 51.237 11.990 -80.536 1.00 95.12 214 GLN A C 1
ATOM 1715 O O . GLN A 1 214 ? 51.406 12.073 -81.750 1.00 95.12 214 GLN A O 1
ATOM 1720 N N . GLU A 1 215 ? 52.112 12.483 -79.658 1.00 94.19 215 GLU A N 1
ATOM 1721 C CA . GLU A 1 215 ? 53.385 13.109 -80.042 1.00 94.19 215 GLU A CA 1
ATOM 1722 C C . GLU A 1 215 ? 54.324 12.114 -80.742 1.00 94.19 215 GLU A C 1
ATOM 1724 O O . GLU A 1 215 ? 54.907 12.440 -81.776 1.00 94.19 215 GLU A O 1
ATOM 1729 N N . GLU A 1 216 ? 54.423 10.881 -80.239 1.00 94.62 216 GLU A N 1
ATOM 1730 C CA . GLU A 1 216 ? 55.210 9.808 -80.857 1.00 94.62 216 GLU A CA 1
ATOM 1731 C C . GLU A 1 216 ? 54.682 9.446 -82.255 1.00 94.62 216 GLU A C 1
ATOM 1733 O O . GLU A 1 216 ? 55.473 9.307 -83.189 1.00 94.62 216 GLU A O 1
ATOM 1738 N N . VAL A 1 217 ? 53.357 9.360 -82.436 1.00 94.94 217 VAL A N 1
ATOM 1739 C CA . VAL A 1 217 ? 52.727 9.129 -83.748 1.00 94.94 217 VAL A CA 1
ATOM 1740 C C . VAL A 1 217 ? 53.010 10.284 -84.708 1.00 94.94 217 VAL A C 1
ATOM 1742 O O . VAL A 1 217 ? 53.390 10.033 -85.851 1.00 94.94 217 VAL A O 1
ATOM 1745 N N . LEU A 1 218 ? 52.874 11.539 -84.267 1.00 94.94 218 LEU A N 1
ATOM 1746 C CA . LEU A 1 218 ? 53.206 12.709 -85.090 1.00 94.94 218 LEU A CA 1
ATOM 1747 C C . LEU A 1 218 ? 54.685 12.701 -85.503 1.00 94.94 218 LEU A C 1
ATOM 1749 O O . LEU A 1 218 ? 55.001 12.918 -86.673 1.00 94.94 218 LEU A O 1
ATOM 1753 N N . GLY A 1 219 ? 55.588 12.378 -84.574 1.00 94.12 219 GLY A N 1
ATOM 1754 C CA . GLY A 1 219 ? 57.013 12.229 -84.863 1.00 94.12 219 GLY A CA 1
ATOM 1755 C C . GLY A 1 219 ? 57.308 11.087 -85.842 1.00 94.12 219 GLY A C 1
ATOM 1756 O O . GLY A 1 219 ? 58.130 11.240 -86.745 1.00 94.12 219 GLY A O 1
ATOM 1757 N N . ALA A 1 220 ? 56.623 9.948 -85.712 1.00 92.88 220 ALA A N 1
ATOM 1758 C CA . ALA A 1 220 ? 56.756 8.824 -86.636 1.00 92.88 220 ALA A CA 1
ATOM 1759 C C . ALA A 1 220 ? 56.247 9.163 -88.047 1.00 92.88 220 ALA A C 1
ATOM 1761 O O . ALA A 1 220 ? 56.883 8.779 -89.028 1.00 92.88 220 ALA A O 1
ATOM 1762 N N . LEU A 1 221 ? 55.145 9.914 -88.159 1.00 94.31 221 LEU A N 1
ATOM 1763 C CA . LEU A 1 221 ? 54.636 10.413 -89.439 1.00 94.31 221 LEU A CA 1
ATOM 1764 C C . LEU A 1 221 ? 55.638 11.358 -90.111 1.00 94.31 221 LEU A C 1
ATOM 1766 O O . LEU A 1 221 ? 55.927 11.176 -91.292 1.00 94.31 221 LEU A O 1
ATOM 1770 N N . ALA A 1 222 ? 56.235 12.289 -89.361 1.00 92.88 222 ALA A N 1
ATOM 1771 C CA . ALA A 1 222 ? 57.272 13.180 -89.886 1.00 92.88 222 ALA A CA 1
ATOM 1772 C C . ALA A 1 222 ? 58.492 12.397 -90.410 1.00 92.88 222 ALA A C 1
ATOM 1774 O O . ALA A 1 222 ? 58.935 12.617 -91.535 1.00 92.88 222 ALA A O 1
ATOM 1775 N N . ARG A 1 223 ? 58.979 11.403 -89.651 1.00 93.19 223 ARG A N 1
ATOM 1776 C CA . ARG A 1 223 ? 60.071 10.513 -90.098 1.00 93.19 223 ARG A CA 1
ATOM 1777 C C . ARG A 1 223 ? 59.698 9.707 -91.341 1.00 93.19 223 ARG A C 1
ATOM 1779 O O . ARG A 1 223 ? 60.539 9.493 -92.209 1.00 93.19 223 ARG A O 1
ATOM 1786 N N . LEU A 1 224 ? 58.452 9.241 -91.439 1.00 94.12 224 LEU A N 1
ATOM 1787 C CA . LEU A 1 224 ? 57.961 8.528 -92.619 1.00 94.12 224 LEU A CA 1
ATOM 1788 C C . LEU A 1 224 ? 57.941 9.444 -93.850 1.00 94.12 224 LEU A C 1
ATOM 1790 O O . LEU A 1 224 ? 58.301 9.003 -94.941 1.00 94.12 224 LEU A O 1
ATOM 1794 N N . GLU A 1 225 ? 57.529 10.702 -93.693 1.00 92.50 225 GLU A N 1
ATOM 1795 C CA . GLU A 1 225 ? 57.575 11.701 -94.762 1.00 92.50 225 GLU A CA 1
ATOM 1796 C C . GLU A 1 225 ? 59.011 12.021 -95.186 1.00 92.50 225 GLU A C 1
ATOM 1798 O O . GLU A 1 225 ? 59.297 12.025 -96.384 1.00 92.50 225 GLU A O 1
ATOM 1803 N N . GLU A 1 226 ? 59.929 12.211 -94.238 1.00 91.94 226 GLU A N 1
ATOM 1804 C CA . GLU A 1 226 ? 61.358 12.389 -94.522 1.00 91.94 226 GLU A CA 1
ATOM 1805 C C . GLU A 1 226 ? 61.940 11.185 -95.268 1.00 91.94 226 GLU A C 1
ATOM 1807 O O . GLU A 1 226 ? 62.565 11.356 -96.313 1.00 91.94 226 GLU A O 1
ATOM 1812 N N . ALA A 1 227 ? 61.674 9.962 -94.804 1.00 91.19 227 ALA A N 1
ATOM 1813 C CA . ALA A 1 227 ? 62.120 8.740 -95.469 1.00 91.19 227 ALA A CA 1
ATOM 1814 C C . ALA A 1 227 ? 61.516 8.595 -96.877 1.00 91.19 227 ALA A C 1
ATOM 1816 O O . ALA A 1 227 ? 62.195 8.149 -97.802 1.00 91.19 227 ALA A O 1
ATOM 1817 N N . ARG A 1 228 ? 60.252 8.997 -97.082 1.00 93.06 228 ARG A N 1
ATOM 1818 C CA . ARG A 1 228 ? 59.631 9.048 -98.417 1.00 93.06 228 ARG A CA 1
ATOM 1819 C C . ARG A 1 228 ? 60.326 10.061 -99.324 1.00 93.06 228 ARG A C 1
ATOM 1821 O O . ARG A 1 228 ? 60.592 9.715 -100.472 1.00 93.06 228 ARG A O 1
ATOM 1828 N N . ARG A 1 229 ? 60.648 11.258 -98.820 1.00 92.06 229 ARG A N 1
ATOM 1829 C CA . ARG A 1 229 ? 61.402 12.282 -99.565 1.00 92.06 229 ARG A CA 1
ATOM 1830 C C . ARG A 1 229 ? 62.803 11.793 -99.923 1.00 92.06 229 ARG A C 1
ATOM 1832 O O . ARG A 1 229 ? 63.198 11.904 -101.074 1.00 92.06 229 ARG A O 1
ATOM 1839 N N . GLN A 1 230 ? 63.518 11.184 -98.977 1.00 91.31 230 GLN A N 1
ATOM 1840 C CA . GLN A 1 230 ? 64.821 10.561 -99.229 1.00 91.31 230 GLN A CA 1
ATOM 1841 C C . GLN A 1 230 ? 64.719 9.461 -100.288 1.00 91.31 230 GLN A C 1
ATOM 1843 O O . GLN A 1 230 ? 65.523 9.418 -101.212 1.00 91.31 230 GLN A O 1
ATOM 1848 N N . ARG A 1 231 ? 63.698 8.597 -100.204 1.00 91.50 231 ARG A N 1
ATOM 1849 C CA . ARG A 1 231 ? 63.459 7.554 -101.209 1.00 91.50 231 ARG A CA 1
ATOM 1850 C C . ARG A 1 231 ? 63.164 8.141 -102.591 1.00 91.50 231 ARG A C 1
ATOM 1852 O O . ARG A 1 231 ? 63.589 7.556 -103.579 1.00 91.50 231 ARG A O 1
ATOM 1859 N N . GLN A 1 232 ? 62.428 9.251 -102.669 1.00 91.62 232 GLN A N 1
ATOM 1860 C CA . GLN A 1 232 ? 62.176 9.966 -103.925 1.00 91.62 232 GLN A CA 1
ATOM 1861 C C . GLN A 1 232 ? 63.464 10.566 -104.494 1.00 91.62 232 GLN A C 1
ATOM 1863 O O . GLN A 1 232 ? 63.768 10.303 -105.650 1.00 91.62 232 GLN A O 1
ATOM 1868 N N . ALA A 1 233 ? 64.255 11.266 -103.678 1.00 90.69 233 ALA A N 1
ATOM 1869 C CA . ALA A 1 233 ? 65.539 11.829 -104.096 1.00 90.69 233 ALA A CA 1
ATOM 1870 C C . ALA A 1 233 ? 66.509 10.744 -104.592 1.00 90.69 233 ALA A C 1
ATOM 1872 O O . ALA A 1 233 ? 67.060 10.860 -105.679 1.00 90.69 233 ALA A O 1
ATOM 1873 N N . LEU A 1 234 ? 66.647 9.635 -103.856 1.00 89.62 234 LEU A N 1
ATOM 1874 C CA . LEU A 1 234 ? 67.454 8.490 -104.290 1.00 89.62 234 LEU A CA 1
ATOM 1875 C C . LEU A 1 234 ? 66.920 7.861 -105.585 1.00 89.62 234 LEU A C 1
ATOM 1877 O O . LEU A 1 234 ? 67.704 7.412 -106.415 1.00 89.62 234 LEU A O 1
ATOM 1881 N N . ALA A 1 235 ? 65.599 7.807 -105.781 1.00 89.56 235 ALA A N 1
ATOM 1882 C CA . ALA A 1 235 ? 65.021 7.318 -107.031 1.00 89.56 235 ALA A CA 1
ATOM 1883 C C . ALA A 1 235 ? 65.347 8.251 -108.211 1.00 89.56 235 ALA A C 1
ATOM 1885 O O . ALA A 1 235 ? 65.705 7.761 -109.281 1.00 89.56 235 ALA A O 1
ATOM 1886 N N . GLU A 1 236 ? 65.282 9.570 -108.012 1.00 89.25 236 GLU A N 1
ATOM 1887 C CA . GLU A 1 236 ? 65.702 10.572 -109.001 1.00 89.25 236 GLU A CA 1
ATOM 1888 C C . GLU A 1 236 ? 67.205 10.477 -109.304 1.00 89.25 236 GLU A C 1
ATOM 1890 O O . GLU A 1 236 ? 67.588 10.491 -110.472 1.00 89.25 236 GLU A O 1
ATOM 1895 N N . GLU A 1 237 ? 68.055 10.296 -108.287 1.00 88.94 237 GLU A N 1
ATOM 1896 C CA . GLU A 1 237 ? 69.494 10.055 -108.456 1.00 88.94 237 GLU A CA 1
ATOM 1897 C C . GLU A 1 237 ? 69.769 8.775 -109.249 1.00 88.94 237 GLU A C 1
ATOM 1899 O O . GLU A 1 237 ? 70.596 8.780 -110.159 1.00 88.94 237 GLU A O 1
ATOM 1904 N N . VAL A 1 238 ? 69.064 7.678 -108.953 1.00 88.62 238 VAL A N 1
ATOM 1905 C CA . VAL A 1 238 ? 69.189 6.419 -109.701 1.00 88.62 238 VAL A CA 1
ATOM 1906 C C . VAL A 1 238 ? 68.776 6.607 -111.160 1.00 88.62 238 VAL A C 1
ATOM 1908 O O . VAL A 1 238 ? 69.467 6.105 -112.046 1.00 88.62 238 VAL A O 1
ATOM 1911 N N . GLU A 1 239 ? 67.691 7.331 -111.443 1.00 87.88 239 GLU A N 1
ATOM 1912 C CA . GLU A 1 239 ? 67.287 7.635 -112.821 1.00 87.88 239 GLU A CA 1
ATOM 1913 C C . GLU A 1 239 ? 68.294 8.554 -113.531 1.00 87.88 239 GLU A C 1
ATOM 1915 O O . GLU A 1 239 ? 68.661 8.291 -114.678 1.00 87.88 239 GLU A O 1
ATOM 1920 N N . ALA A 1 240 ? 68.838 9.565 -112.848 1.00 87.88 240 ALA A N 1
ATOM 1921 C CA . ALA A 1 240 ? 69.893 10.423 -113.386 1.00 87.88 240 ALA A CA 1
ATOM 1922 C C . ALA A 1 240 ? 71.189 9.644 -113.672 1.00 87.88 240 ALA A C 1
ATOM 1924 O O . ALA A 1 240 ? 71.806 9.838 -114.721 1.00 87.88 240 ALA A O 1
ATOM 1925 N N . LEU A 1 241 ? 71.580 8.725 -112.783 1.00 86.69 241 LEU A N 1
ATOM 1926 C CA . LEU A 1 241 ? 72.725 7.830 -112.967 1.00 86.69 241 LEU A CA 1
ATOM 1927 C C . LEU A 1 241 ? 72.495 6.830 -114.102 1.00 86.69 241 LEU A C 1
ATOM 1929 O O . LEU A 1 241 ? 73.410 6.558 -114.874 1.00 86.69 241 LEU A O 1
ATOM 1933 N N . LYS A 1 242 ? 71.282 6.290 -114.259 1.00 87.50 242 LYS A N 1
ATOM 1934 C CA . LYS A 1 242 ? 70.936 5.466 -115.429 1.00 87.50 242 LYS A CA 1
ATOM 1935 C C . LYS A 1 242 ? 71.038 6.276 -116.718 1.00 87.50 242 LYS A C 1
ATOM 1937 O O . LYS A 1 242 ? 71.588 5.778 -117.700 1.00 87.50 242 LYS A O 1
ATOM 1942 N N . ALA A 1 243 ? 70.549 7.516 -116.718 1.00 85.00 243 ALA A N 1
ATOM 1943 C CA . ALA A 1 243 ? 70.639 8.409 -117.865 1.00 85.00 243 ALA A CA 1
ATOM 1944 C C . ALA A 1 243 ? 72.101 8.757 -118.196 1.00 85.00 243 ALA A C 1
ATOM 1946 O O . ALA A 1 243 ? 72.496 8.674 -119.359 1.00 85.00 243 ALA A O 1
ATOM 1947 N N . SER A 1 244 ? 72.936 9.071 -117.202 1.00 84.56 244 SER A N 1
ATOM 1948 C CA . SER A 1 244 ? 74.364 9.329 -117.418 1.00 84.56 244 SER A CA 1
ATOM 1949 C C . SER A 1 244 ? 75.112 8.078 -117.880 1.00 84.56 244 SER A C 1
ATOM 1951 O O . SER A 1 244 ? 75.911 8.171 -118.803 1.00 84.56 244 SER A O 1
ATOM 1953 N N . LEU A 1 245 ? 74.794 6.898 -117.338 1.00 84.88 245 LEU A N 1
ATOM 1954 C CA . LEU A 1 245 ? 75.327 5.619 -117.810 1.00 84.88 245 LEU A CA 1
ATOM 1955 C C . LEU A 1 245 ? 74.924 5.351 -119.266 1.00 84.88 245 LEU A C 1
ATOM 1957 O O . LEU A 1 245 ? 75.736 4.856 -120.042 1.00 84.88 245 LEU A O 1
ATOM 1961 N N . SER A 1 246 ? 73.684 5.667 -119.651 1.00 83.75 246 SER A N 1
ATOM 1962 C CA . SER A 1 246 ? 73.229 5.521 -121.037 1.00 83.75 246 SER A CA 1
ATOM 1963 C C . SER A 1 246 ? 73.988 6.454 -121.981 1.00 83.75 246 SER A C 1
ATOM 1965 O O . SER A 1 246 ? 74.505 5.981 -122.989 1.00 83.75 246 SER A O 1
ATOM 1967 N N . LYS A 1 247 ? 74.180 7.724 -121.595 1.00 83.88 247 LYS A N 1
ATOM 1968 C CA . LYS A 1 247 ? 75.004 8.686 -122.340 1.00 83.88 247 LYS A CA 1
ATOM 1969 C C . LYS A 1 247 ? 76.456 8.237 -122.432 1.00 83.88 247 LYS A C 1
ATOM 1971 O O . LYS A 1 247 ? 77.000 8.213 -123.522 1.00 83.88 247 LYS A O 1
ATOM 1976 N N . ALA A 1 248 ? 77.058 7.804 -121.327 1.00 80.38 248 ALA A N 1
ATOM 1977 C CA . ALA A 1 248 ? 78.428 7.302 -121.310 1.00 80.38 248 ALA A CA 1
ATOM 1978 C C . ALA A 1 248 ? 78.586 6.043 -122.179 1.00 80.38 248 ALA A C 1
ATOM 1980 O O . ALA A 1 248 ? 79.590 5.891 -122.863 1.00 80.38 248 ALA A O 1
ATOM 1981 N N . ARG A 1 249 ? 77.590 5.144 -122.205 1.00 82.44 249 ARG A N 1
ATOM 1982 C CA . ARG A 1 249 ? 77.562 3.995 -123.129 1.00 82.44 249 ARG A CA 1
ATOM 1983 C C . ARG A 1 249 ? 77.443 4.430 -124.587 1.00 82.44 249 ARG A C 1
ATOM 1985 O O . ARG A 1 249 ? 78.011 3.779 -125.458 1.00 82.44 249 ARG A O 1
ATOM 1992 N N . GLU A 1 250 ? 76.698 5.491 -124.859 1.00 80.00 250 GLU A N 1
ATOM 1993 C CA . GLU A 1 250 ? 76.522 6.039 -126.202 1.00 80.00 250 GLU A CA 1
ATOM 1994 C C . GLU A 1 250 ? 77.781 6.774 -126.681 1.00 80.00 250 GLU A C 1
ATOM 1996 O O . GLU A 1 250 ? 78.234 6.543 -127.796 1.00 80.00 250 GLU A O 1
ATOM 2001 N N . GLU A 1 251 ? 78.429 7.546 -125.809 1.00 81.44 251 GLU A N 1
ATOM 2002 C CA . GLU A 1 251 ? 79.761 8.122 -126.022 1.00 81.44 251 GLU A CA 1
ATOM 2003 C C . GLU A 1 251 ? 80.827 7.033 -126.210 1.00 81.44 251 GLU A C 1
ATOM 2005 O O . GLU A 1 251 ? 81.683 7.149 -127.089 1.00 81.44 251 GLU A O 1
ATOM 2010 N N . LEU A 1 252 ? 80.762 5.939 -125.442 1.00 78.31 252 LEU A N 1
ATOM 2011 C CA . LEU A 1 252 ? 81.633 4.781 -125.635 1.00 78.31 252 LEU A CA 1
ATOM 2012 C C . LEU A 1 252 ? 81.411 4.155 -127.020 1.00 78.31 252 LEU A C 1
ATOM 2014 O O . LEU A 1 252 ? 82.370 3.942 -127.747 1.00 78.31 252 LEU A O 1
ATOM 2018 N N . ARG A 1 253 ? 80.160 3.951 -127.448 1.00 77.94 253 ARG A N 1
ATOM 2019 C CA . ARG A 1 253 ? 79.865 3.468 -128.810 1.00 77.94 253 ARG A CA 1
ATOM 2020 C C . ARG A 1 253 ? 80.374 4.419 -129.887 1.00 77.94 253 ARG A C 1
ATOM 2022 O O . ARG A 1 253 ? 80.987 3.974 -130.847 1.00 77.94 253 ARG A O 1
ATOM 2029 N N . GLN A 1 254 ? 80.167 5.723 -129.724 1.00 78.38 254 GLN A N 1
ATOM 2030 C CA . GLN A 1 254 ? 80.658 6.723 -130.674 1.00 78.38 254 GLN A CA 1
ATOM 2031 C C . GLN A 1 254 ? 82.189 6.769 -130.724 1.00 78.38 254 GLN A C 1
ATOM 2033 O O . GLN A 1 254 ? 82.770 6.990 -131.787 1.00 78.38 254 GLN A O 1
ATOM 2038 N N . THR A 1 255 ? 82.870 6.571 -129.594 1.00 74.19 255 THR A N 1
ATOM 2039 C CA . THR A 1 255 ? 84.336 6.487 -129.565 1.00 74.19 255 THR A CA 1
ATOM 2040 C C . THR A 1 255 ? 84.837 5.177 -130.159 1.00 74.19 255 THR A C 1
ATOM 2042 O O . THR A 1 255 ? 85.782 5.217 -130.941 1.00 74.19 255 THR A O 1
ATOM 2045 N N . GLU A 1 256 ? 84.180 4.047 -129.900 1.00 75.19 256 GLU A N 1
ATOM 2046 C CA . GLU A 1 256 ? 84.450 2.770 -130.571 1.00 75.19 256 GLU A CA 1
ATOM 2047 C C . GLU A 1 256 ? 84.265 2.888 -132.093 1.00 75.19 256 GLU A C 1
ATOM 2049 O O . GLU A 1 256 ? 85.111 2.424 -132.858 1.00 75.19 256 GLU A O 1
ATOM 2054 N N . GLU A 1 257 ? 83.214 3.574 -132.551 1.00 74.44 257 GLU A N 1
ATOM 2055 C CA . GLU A 1 257 ? 82.982 3.880 -133.967 1.00 74.44 257 GLU A CA 1
ATOM 2056 C C . GLU A 1 257 ? 84.039 4.830 -134.542 1.00 74.44 257 GLU A C 1
ATOM 2058 O O . GLU A 1 257 ? 84.531 4.597 -135.645 1.00 74.44 257 GLU A O 1
ATOM 2063 N N . ARG A 1 258 ? 84.457 5.868 -133.805 1.00 73.44 258 ARG A N 1
ATOM 2064 C CA . ARG A 1 258 ? 85.572 6.745 -134.209 1.00 73.44 258 ARG A CA 1
ATOM 2065 C C . ARG A 1 258 ? 86.886 5.984 -134.309 1.00 73.44 258 ARG A C 1
ATOM 2067 O O . ARG A 1 258 ? 87.615 6.197 -135.269 1.00 73.44 258 ARG A O 1
ATOM 2074 N N . VAL A 1 259 ? 87.184 5.093 -133.366 1.00 71.81 259 VAL A N 1
ATOM 2075 C CA . VAL A 1 259 ? 88.375 4.235 -133.412 1.00 71.81 259 VAL A CA 1
ATOM 2076 C C . VAL A 1 259 ? 88.297 3.293 -134.610 1.00 71.81 259 VAL A C 1
ATOM 2078 O O . VAL A 1 259 ? 89.275 3.173 -135.340 1.00 71.81 259 VAL A O 1
ATOM 2081 N N . ARG A 1 260 ? 87.131 2.695 -134.887 1.00 72.00 260 ARG A N 1
ATOM 2082 C CA . ARG A 1 260 ? 86.904 1.915 -136.115 1.00 72.00 260 ARG A CA 1
ATOM 2083 C C . ARG A 1 260 ? 87.137 2.741 -137.376 1.00 72.00 260 ARG A C 1
ATOM 2085 O O . ARG A 1 260 ? 87.850 2.287 -138.261 1.00 72.00 260 ARG A O 1
ATOM 2092 N N . ASN A 1 261 ? 86.598 3.953 -137.450 1.00 69.00 261 ASN A N 1
ATOM 2093 C CA . ASN A 1 261 ? 86.782 4.835 -138.602 1.00 69.00 261 ASN A CA 1
ATOM 2094 C C . ASN A 1 261 ? 88.241 5.282 -138.765 1.00 69.00 261 ASN A C 1
ATOM 2096 O O . ASN A 1 261 ? 88.727 5.357 -139.888 1.00 69.00 261 ASN A O 1
ATOM 2100 N N . LEU A 1 262 ? 88.962 5.532 -137.669 1.00 68.56 262 LEU A N 1
ATOM 2101 C CA . LEU A 1 262 ? 90.395 5.834 -137.698 1.00 68.56 262 LEU A CA 1
ATOM 2102 C C . LEU A 1 262 ? 91.231 4.620 -138.123 1.00 68.56 262 LEU A C 1
ATOM 2104 O O . LEU A 1 262 ? 92.204 4.787 -138.851 1.00 68.56 262 LEU A O 1
ATOM 2108 N N . LEU A 1 263 ? 90.843 3.405 -137.726 1.00 63.84 263 LEU A N 1
ATOM 2109 C CA . LEU A 1 263 ? 91.468 2.169 -138.207 1.00 63.84 263 LEU A CA 1
ATOM 2110 C C . LEU A 1 263 ? 91.239 1.976 -139.712 1.00 63.84 263 LEU A C 1
ATOM 2112 O O . LEU A 1 263 ? 92.189 1.684 -140.430 1.00 63.84 263 LEU A O 1
ATOM 2116 N N . VAL A 1 264 ? 90.026 2.239 -140.207 1.00 65.62 264 VAL A N 1
ATOM 2117 C CA . VAL A 1 264 ? 89.729 2.228 -141.651 1.00 65.62 264 VAL A CA 1
ATOM 2118 C C . VAL A 1 264 ? 90.531 3.310 -142.386 1.00 65.62 264 VAL A C 1
ATOM 2120 O O . VAL A 1 264 ? 91.082 3.052 -143.451 1.00 65.62 264 VAL A O 1
ATOM 2123 N N . GLN A 1 265 ? 90.675 4.512 -141.819 1.00 60.50 265 GLN A N 1
ATOM 2124 C CA . GLN A 1 265 ? 91.528 5.563 -142.395 1.00 60.50 265 GLN A CA 1
ATOM 2125 C C . GLN A 1 265 ? 93.015 5.179 -142.397 1.00 60.50 265 GLN A C 1
ATOM 2127 O O . GLN A 1 265 ? 93.726 5.510 -143.344 1.00 60.50 265 GLN A O 1
ATOM 2132 N N . ALA A 1 266 ? 93.489 4.448 -141.385 1.00 59.72 266 ALA A N 1
ATOM 2133 C CA . ALA A 1 266 ? 94.847 3.914 -141.362 1.00 59.72 266 ALA A CA 1
ATOM 2134 C C . ALA A 1 266 ? 95.061 2.831 -142.438 1.00 59.72 266 ALA A C 1
ATOM 2136 O O . ALA A 1 266 ? 96.111 2.826 -143.084 1.00 59.72 266 ALA A O 1
ATOM 2137 N N . GLU A 1 267 ? 94.065 1.974 -142.694 1.00 59.53 267 GLU A N 1
ATOM 2138 C CA . GLU A 1 267 ? 94.098 1.002 -143.798 1.00 59.53 267 GLU A CA 1
ATOM 2139 C C . GLU A 1 267 ? 94.105 1.690 -145.175 1.00 59.53 267 GLU A C 1
ATOM 2141 O O . GLU A 1 267 ? 94.885 1.314 -146.052 1.00 59.53 267 GLU A O 1
ATOM 2146 N N . VAL A 1 268 ? 93.310 2.751 -145.361 1.00 61.03 268 VAL A N 1
ATOM 2147 C CA . VAL A 1 268 ? 93.270 3.524 -146.618 1.00 61.03 268 VAL A CA 1
ATOM 2148 C C . VAL A 1 268 ? 94.593 4.261 -146.874 1.00 61.03 268 VAL A C 1
ATOM 2150 O O . VAL A 1 268 ? 95.116 4.209 -147.986 1.00 61.03 268 VAL A O 1
ATOM 2153 N N . LEU A 1 269 ? 95.204 4.863 -145.847 1.00 58.25 269 LEU A N 1
ATOM 2154 C CA . LEU A 1 269 ? 96.508 5.536 -145.963 1.00 58.25 269 LEU A CA 1
ATOM 2155 C C . LEU A 1 269 ? 97.675 4.556 -146.186 1.00 58.25 269 LEU A C 1
ATOM 2157 O O . LEU A 1 269 ? 98.669 4.908 -146.830 1.00 58.25 269 LEU A O 1
ATOM 2161 N N . GLN A 1 270 ? 97.568 3.310 -145.709 1.00 56.59 270 GLN A N 1
ATOM 2162 C CA . GLN A 1 270 ? 98.491 2.245 -146.116 1.00 56.59 270 GLN A CA 1
ATOM 2163 C C . GLN A 1 270 ? 98.295 1.847 -147.588 1.00 56.59 270 GLN A C 1
ATOM 2165 O O . GLN A 1 270 ? 99.287 1.604 -148.280 1.00 56.59 270 GLN A O 1
ATOM 2170 N N . GLY A 1 271 ? 97.056 1.848 -148.090 1.00 57.91 271 GLY A N 1
ATOM 2171 C CA . GLY A 1 271 ? 96.741 1.616 -149.504 1.00 57.91 271 GLY A CA 1
ATOM 2172 C C . GLY A 1 271 ? 97.310 2.685 -150.447 1.00 57.91 271 GLY A C 1
ATOM 2173 O O . GLY A 1 271 ? 97.891 2.350 -151.482 1.00 57.91 271 GLY A O 1
ATOM 2174 N N . GLU A 1 272 ? 97.238 3.965 -150.069 1.00 55.28 272 GLU A N 1
ATOM 2175 C CA . GLU A 1 272 ? 97.753 5.088 -150.875 1.00 55.28 272 GLU A CA 1
ATOM 2176 C C . GLU A 1 272 ? 99.290 5.123 -150.954 1.00 55.28 272 GLU A C 1
ATOM 2178 O O . GLU A 1 272 ? 99.859 5.467 -151.996 1.00 55.28 272 GLU A O 1
ATOM 2183 N N . ARG A 1 273 ? 99.995 4.663 -149.910 1.00 56.06 273 ARG A N 1
ATOM 2184 C CA . ARG A 1 273 ? 101.455 4.457 -149.975 1.00 56.06 273 ARG A CA 1
ATOM 2185 C C . ARG A 1 273 ? 101.861 3.358 -150.961 1.00 56.06 273 ARG A C 1
ATOM 2187 O O . ARG A 1 273 ? 102.928 3.460 -151.566 1.00 56.06 273 ARG A O 1
ATOM 2194 N N . GLY A 1 274 ? 101.022 2.340 -151.160 1.00 57.91 274 GLY A N 1
ATOM 2195 C CA . GLY A 1 274 ? 101.264 1.279 -152.142 1.00 57.91 274 GLY A CA 1
ATOM 2196 C C . GLY A 1 274 ? 101.137 1.753 -153.595 1.00 57.91 274 GLY A C 1
ATOM 2197 O O . GLY A 1 274 ? 101.887 1.300 -154.459 1.00 57.91 274 GLY A O 1
ATOM 2198 N N . GLN A 1 275 ? 100.238 2.704 -153.866 1.00 54.53 275 GLN A N 1
ATOM 2199 C CA . GLN A 1 275 ? 99.969 3.192 -155.224 1.00 54.53 275 GLN A CA 1
ATOM 2200 C C . GLN A 1 275 ? 100.996 4.233 -155.708 1.00 54.53 275 GLN A C 1
ATOM 2202 O O . GLN A 1 275 ? 101.381 4.206 -156.878 1.00 54.53 275 GLN A O 1
ATOM 2207 N N . LEU A 1 276 ? 101.540 5.071 -154.817 1.00 54.47 276 LEU A N 1
ATOM 2208 C CA . LEU A 1 276 ? 102.588 6.049 -155.165 1.00 54.47 276 LEU A CA 1
ATOM 2209 C C . LEU A 1 276 ? 103.959 5.414 -155.471 1.00 54.47 276 LEU A C 1
ATOM 2211 O O . LEU A 1 276 ? 104.758 5.995 -156.208 1.00 54.47 276 LEU A O 1
ATOM 2215 N N . ALA A 1 277 ? 104.222 4.198 -154.981 1.00 55.44 277 ALA A N 1
ATOM 2216 C CA . ALA A 1 277 ? 105.424 3.442 -155.339 1.00 55.44 277 ALA A CA 1
ATOM 2217 C C . ALA A 1 277 ? 105.363 2.867 -156.772 1.00 55.44 277 ALA A C 1
ATOM 2219 O O . ALA A 1 277 ? 106.400 2.709 -157.414 1.00 55.44 277 ALA A O 1
ATOM 2220 N N . GLN A 1 278 ? 104.166 2.600 -157.313 1.00 56.31 278 GLN A N 1
ATOM 2221 C CA . GLN A 1 278 ? 104.001 2.049 -158.667 1.00 56.31 278 GLN A CA 1
ATOM 2222 C C . GLN A 1 278 ? 104.054 3.114 -159.776 1.00 56.31 278 GLN A C 1
ATOM 2224 O O . GLN A 1 278 ? 104.439 2.798 -160.903 1.00 56.31 278 GLN A O 1
ATOM 2229 N N . SER A 1 279 ? 103.756 4.382 -159.477 1.00 53.12 279 SER A N 1
ATOM 2230 C CA . SER A 1 279 ? 103.857 5.490 -160.443 1.00 53.12 279 SER A CA 1
ATOM 2231 C C . SER A 1 279 ? 105.292 5.957 -160.732 1.00 53.12 279 SER A C 1
ATOM 2233 O O . SER A 1 279 ? 105.524 6.584 -161.761 1.00 53.12 279 SER A O 1
ATOM 2235 N N . LEU A 1 280 ? 106.274 5.612 -159.889 1.00 54.88 280 LEU A N 1
ATOM 2236 C CA . LEU A 1 280 ? 107.687 5.984 -160.079 1.00 54.88 280 LEU A CA 1
ATOM 2237 C C . LEU A 1 280 ? 108.471 5.056 -161.031 1.00 54.88 280 LEU A C 1
ATOM 2239 O O . LEU A 1 280 ? 109.617 5.349 -161.348 1.00 54.88 280 LEU A O 1
ATOM 2243 N N . ILE A 1 281 ? 107.867 3.969 -161.531 1.00 58.00 281 ILE A N 1
ATOM 2244 C CA . ILE A 1 281 ? 108.558 2.958 -162.362 1.00 58.00 281 ILE A CA 1
ATOM 2245 C C . ILE A 1 281 ? 108.204 3.064 -163.868 1.00 58.00 281 ILE A C 1
ATOM 2247 O O . ILE A 1 281 ? 108.830 2.408 -164.693 1.00 58.00 281 ILE A O 1
ATOM 2251 N N . ARG A 1 282 ? 107.255 3.923 -164.284 1.00 56.19 282 ARG A N 1
ATOM 2252 C CA . ARG A 1 282 ? 106.790 4.016 -165.695 1.00 56.19 282 ARG A CA 1
ATOM 2253 C C . ARG A 1 282 ? 107.252 5.233 -166.516 1.00 56.19 282 ARG A C 1
ATOM 2255 O O . ARG A 1 282 ? 106.811 5.363 -167.649 1.00 56.19 282 ARG A O 1
ATOM 2262 N N . LEU A 1 283 ? 108.139 6.092 -166.010 1.00 51.66 283 LEU A N 1
ATOM 2263 C CA . LEU A 1 283 ? 108.650 7.267 -166.754 1.00 51.66 283 LEU A CA 1
ATOM 2264 C C . LEU A 1 283 ? 110.183 7.278 -166.934 1.00 51.66 283 LEU A C 1
ATOM 2266 O O . LEU A 1 283 ? 110.781 8.334 -167.107 1.00 51.66 283 LEU A O 1
ATOM 2270 N N . SER A 1 284 ? 110.822 6.101 -166.909 1.00 50.84 284 SER A N 1
ATOM 2271 C CA . SER A 1 284 ? 112.250 5.927 -167.232 1.00 50.84 284 SER A CA 1
ATOM 2272 C C . SER A 1 284 ? 112.505 5.135 -168.527 1.00 50.84 284 SER A C 1
ATOM 2274 O O . SER A 1 284 ? 113.508 4.425 -168.611 1.00 50.84 284 SER A O 1
ATOM 2276 N N . GLN A 1 285 ? 111.619 5.240 -169.523 1.00 47.66 285 GLN A N 1
ATOM 2277 C CA . GLN A 1 285 ? 111.895 4.882 -170.922 1.00 47.66 285 GLN A CA 1
ATOM 2278 C C . GLN A 1 285 ? 111.244 5.895 -171.857 1.00 47.66 285 GLN A C 1
ATOM 2280 O O . GLN A 1 285 ? 110.061 6.221 -171.614 1.00 47.66 285 GLN A O 1
#

Organism: Thermus scotoductus (NCBI:txid37636)

pLDDT: mean 83.86, std 14.75, range [47.66, 98.12]